Protein AF-A0A2M8DCI5-F1 (afdb_monomer_lite)

pLDDT: mean 79.3, std 16.29, range [43.22, 96.44]

Structure (mmCIF, N/CA/C/O backbone):
data_AF-A0A2M8DCI5-F1
#
_entry.id   AF-A0A2M8DCI5-F1
#
loop_
_atom_site.group_PDB
_atom_site.id
_atom_site.type_symbol
_atom_site.label_atom_id
_atom_site.label_alt_id
_atom_site.label_comp_id
_atom_site.label_asym_id
_atom_site.label_entity_id
_atom_site.label_seq_id
_atom_site.pdbx_PDB_ins_code
_atom_site.Cartn_x
_atom_site.Cartn_y
_atom_site.Cartn_z
_atom_site.occupancy
_atom_site.B_iso_or_equiv
_atom_site.auth_seq_id
_atom_site.auth_comp_id
_atom_site.auth_asym_id
_atom_site.auth_atom_id
_atom_site.pdbx_PDB_model_num
ATOM 1 N N . MET A 1 1 ? 19.007 -22.096 -53.609 1.00 85.19 1 MET A N 1
ATOM 2 C CA . MET A 1 1 ? 19.003 -21.401 -54.928 1.00 85.19 1 MET A CA 1
ATOM 3 C C . MET A 1 1 ? 20.271 -21.722 -55.707 1.00 85.19 1 MET A C 1
ATOM 5 O O . MET A 1 1 ? 21.156 -22.342 -55.135 1.00 85.19 1 MET A O 1
ATOM 9 N N . ARG A 1 2 ? 20.376 -21.370 -56.997 1.00 88.88 2 ARG A N 1
ATOM 10 C CA . ARG A 1 2 ? 21.601 -21.584 -57.793 1.00 88.88 2 ARG A CA 1
ATOM 11 C C . ARG A 1 2 ? 21.960 -20.359 -58.629 1.00 88.88 2 ARG A C 1
ATOM 13 O O . ARG A 1 2 ? 21.079 -19.647 -59.106 1.00 88.88 2 ARG A O 1
ATOM 20 N N . ILE A 1 3 ? 23.260 -20.158 -58.831 1.00 90.38 3 ILE A N 1
ATOM 21 C CA . ILE A 1 3 ? 23.799 -19.118 -59.709 1.00 90.38 3 ILE A CA 1
ATOM 22 C C . ILE A 1 3 ? 23.838 -19.656 -61.142 1.00 90.38 3 ILE A C 1
ATOM 24 O O . ILE A 1 3 ? 24.403 -20.718 -61.400 1.00 90.38 3 ILE A O 1
ATOM 28 N N . ARG A 1 4 ? 23.259 -18.910 -62.081 1.00 89.50 4 ARG A N 1
ATOM 29 C CA . ARG A 1 4 ? 23.303 -19.175 -63.521 1.00 89.50 4 ARG A CA 1
ATOM 30 C C . ARG A 1 4 ? 24.052 -18.050 -64.221 1.00 89.50 4 ARG A C 1
ATOM 32 O O . ARG A 1 4 ? 23.863 -16.880 -63.905 1.00 89.50 4 ARG A O 1
ATOM 39 N N . THR A 1 5 ? 24.868 -18.410 -65.208 1.00 89.06 5 THR A N 1
ATOM 40 C CA . THR A 1 5 ? 25.440 -17.458 -66.168 1.00 89.06 5 THR A CA 1
ATOM 41 C C . THR A 1 5 ? 24.703 -17.572 -67.503 1.00 89.06 5 THR A C 1
ATOM 43 O O . THR A 1 5 ? 24.439 -18.683 -67.964 1.00 89.06 5 THR A O 1
ATOM 46 N N . VAL A 1 6 ? 24.368 -16.441 -68.123 1.00 89.50 6 VAL A N 1
ATOM 47 C CA . VAL A 1 6 ? 23.750 -16.365 -69.457 1.00 89.50 6 VAL A CA 1
ATOM 48 C C . VAL A 1 6 ? 24.508 -15.381 -70.341 1.00 89.50 6 VAL A C 1
ATOM 50 O O . VAL A 1 6 ? 24.998 -14.368 -69.854 1.00 89.50 6 VAL A O 1
ATOM 53 N N . LYS A 1 7 ? 24.617 -15.665 -71.639 1.00 87.75 7 LYS A N 1
ATOM 54 C CA . LYS A 1 7 ? 25.228 -14.739 -72.601 1.00 87.75 7 LYS A CA 1
ATOM 55 C C . LYS A 1 7 ? 24.223 -13.642 -72.954 1.00 87.75 7 LYS A C 1
ATOM 57 O O . LYS A 1 7 ? 23.071 -13.950 -73.253 1.00 87.75 7 LYS A O 1
ATOM 62 N N . THR A 1 8 ? 24.634 -12.381 -72.893 1.00 84.06 8 THR A N 1
ATOM 63 C CA . THR A 1 8 ? 23.786 -11.237 -73.245 1.00 84.06 8 THR A CA 1
ATOM 64 C C . THR A 1 8 ? 23.894 -10.914 -74.734 1.00 84.06 8 THR A C 1
ATOM 66 O O . THR A 1 8 ? 24.877 -11.258 -75.391 1.00 84.06 8 THR A O 1
ATOM 69 N N . SER A 1 9 ? 22.898 -10.202 -75.270 1.00 75.94 9 SER A N 1
ATOM 70 C CA . SER A 1 9 ? 22.909 -9.685 -76.650 1.00 75.94 9 SER A CA 1
ATOM 71 C C . SER A 1 9 ? 24.085 -8.739 -76.930 1.00 75.94 9 SER A C 1
ATOM 73 O 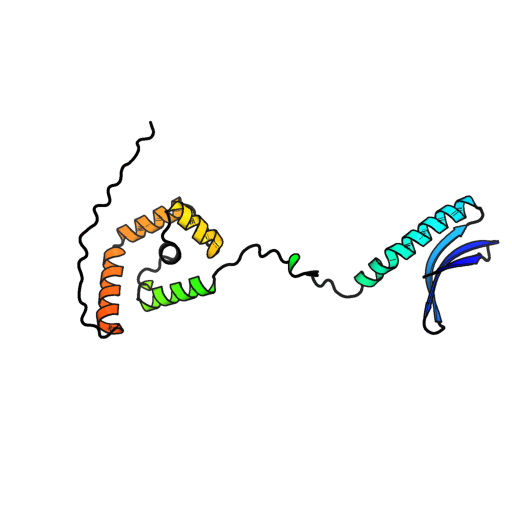O . SER A 1 9 ? 24.518 -8.622 -78.068 1.00 75.94 9 SER A O 1
ATOM 75 N N . SER A 1 10 ? 24.647 -8.121 -75.887 1.00 71.75 10 SER A N 1
ATOM 76 C CA . SER A 1 10 ? 25.839 -7.266 -75.936 1.00 71.75 10 SER A CA 1
ATOM 77 C C . SER A 1 10 ? 27.177 -8.024 -75.937 1.00 71.75 10 SER A C 1
ATOM 79 O O . SER A 1 10 ? 28.230 -7.400 -75.846 1.00 71.75 10 SER A O 1
ATOM 81 N N . GLY A 1 11 ? 27.163 -9.362 -75.988 1.00 77.94 11 GLY A N 1
ATOM 82 C CA . GLY A 1 11 ? 28.370 -10.200 -76.014 1.00 77.94 11 GLY A CA 1
ATOM 83 C C . GLY A 1 11 ? 29.026 -10.451 -74.650 1.00 77.94 11 GLY A C 1
ATOM 84 O O . GLY A 1 11 ? 29.971 -11.233 -74.573 1.00 77.94 11 GLY A O 1
ATOM 85 N N . LYS A 1 12 ? 28.508 -9.843 -73.576 1.00 86.94 12 LYS A N 1
ATOM 86 C CA . LYS A 1 12 ? 28.934 -10.059 -72.183 1.00 86.94 12 LYS A CA 1
ATOM 87 C C . LYS A 1 12 ? 28.205 -11.254 -71.551 1.00 86.94 12 LYS A C 1
ATOM 89 O O . LYS A 1 12 ? 27.346 -11.891 -72.166 1.00 86.94 12 LYS A O 1
ATOM 94 N N . TYR A 1 13 ? 28.539 -11.566 -70.302 1.00 87.50 13 TYR A N 1
ATOM 95 C CA . TYR A 1 13 ? 27.892 -12.616 -69.520 1.00 87.50 13 TYR A CA 1
ATOM 96 C C . TYR A 1 13 ? 27.128 -12.017 -68.341 1.00 87.50 13 TYR A C 1
ATOM 98 O O . TYR A 1 13 ? 27.705 -11.314 -67.525 1.00 87.50 13 TYR A O 1
ATOM 106 N N . ALA A 1 14 ? 25.838 -12.312 -68.217 1.00 88.12 14 ALA A N 1
ATOM 107 C CA . ALA A 1 14 ? 25.018 -11.922 -67.077 1.00 88.12 14 ALA A CA 1
ATOM 108 C C . ALA A 1 14 ? 24.964 -13.033 -66.027 1.00 88.12 14 ALA A C 1
ATOM 110 O O . ALA A 1 14 ? 24.828 -14.215 -66.354 1.00 88.12 14 ALA A O 1
ATOM 111 N N . LEU A 1 15 ? 25.033 -12.640 -64.759 1.00 89.94 15 LEU A N 1
ATOM 112 C CA . LEU A 1 15 ? 24.968 -13.522 -63.604 1.00 89.94 15 LEU A CA 1
ATOM 113 C C . LEU A 1 15 ? 23.620 -13.339 -62.898 1.00 89.94 15 LEU A C 1
ATOM 115 O O . LEU A 1 15 ? 23.227 -12.230 -62.531 1.00 89.94 15 LEU A O 1
ATOM 119 N N . GLN A 1 16 ? 22.890 -14.438 -62.741 1.00 90.56 16 GLN A N 1
ATOM 120 C CA . GLN A 1 16 ? 21.531 -14.467 -62.204 1.00 90.56 16 GLN A CA 1
ATOM 121 C C . GLN A 1 16 ? 21.417 -15.495 -61.083 1.00 90.56 16 GLN A C 1
ATOM 123 O O . GLN A 1 16 ? 22.052 -16.549 -61.131 1.00 90.56 16 GLN A O 1
ATOM 128 N N . VAL A 1 17 ? 20.558 -15.216 -60.106 1.00 88.31 17 VAL A N 1
ATOM 129 C CA . VAL A 1 17 ? 20.170 -16.173 -59.066 1.00 88.31 17 VAL A CA 1
ATOM 130 C C . VAL A 1 17 ? 18.791 -16.720 -59.402 1.00 88.31 17 VAL A C 1
ATOM 132 O O . VAL A 1 17 ? 17.827 -15.969 -59.565 1.00 88.31 17 VAL A O 1
ATOM 135 N N . ILE A 1 18 ? 18.710 -18.040 -59.535 1.00 89.00 18 ILE A N 1
ATOM 136 C CA . ILE A 1 18 ? 17.509 -18.751 -59.966 1.00 89.00 18 ILE A CA 1
ATOM 137 C C . ILE A 1 18 ? 17.136 -19.863 -58.979 1.00 89.00 18 ILE A C 1
ATOM 139 O O . ILE A 1 18 ? 17.989 -20.423 -58.281 1.00 89.00 18 ILE A O 1
ATOM 143 N N . SER A 1 19 ? 15.860 -20.233 -58.955 1.00 88.31 19 SER A N 1
ATOM 144 C CA . SER A 1 19 ? 15.392 -21.483 -58.354 1.00 88.31 19 SER A CA 1
ATOM 145 C C . SER A 1 19 ? 14.492 -22.238 -59.331 1.00 88.31 19 SER A C 1
ATOM 147 O O . SER A 1 19 ? 13.935 -21.660 -60.265 1.00 88.31 19 SER A O 1
ATOM 149 N N . LYS A 1 20 ? 14.379 -23.553 -59.138 1.00 83.88 20 LYS A N 1
ATOM 150 C CA . LYS A 1 20 ? 13.441 -24.400 -59.874 1.00 83.88 20 LYS A CA 1
ATOM 151 C C . LYS A 1 20 ? 12.556 -25.101 -58.853 1.00 83.88 20 LYS A C 1
ATOM 153 O O . LYS A 1 20 ? 13.075 -25.861 -58.043 1.00 83.88 20 LYS A O 1
ATOM 158 N N . HIS A 1 21 ? 11.256 -24.836 -58.890 1.00 77.94 21 HIS A N 1
ATOM 159 C CA . HIS A 1 21 ? 10.266 -25.471 -58.020 1.00 77.94 21 HIS A CA 1
ATOM 160 C C . HIS A 1 21 ? 9.097 -25.958 -58.881 1.00 77.94 21 HIS A C 1
ATOM 162 O O . HIS A 1 21 ? 8.625 -25.214 -59.738 1.00 77.94 21 HIS A O 1
ATOM 168 N N . GLN A 1 22 ? 8.685 -27.221 -58.711 1.00 75.69 22 GLN A N 1
ATOM 169 C CA . GLN A 1 22 ? 7.619 -27.863 -59.505 1.00 75.69 22 GLN A CA 1
ATOM 170 C C . GLN A 1 22 ? 7.759 -27.649 -61.028 1.00 75.69 22 GLN A C 1
ATOM 172 O O . GLN A 1 22 ? 6.822 -27.277 -61.725 1.00 75.69 22 GLN A O 1
ATOM 177 N N . GLY A 1 23 ? 8.973 -27.818 -61.560 1.00 78.44 23 GLY A N 1
ATOM 178 C CA . GLY A 1 23 ? 9.244 -27.661 -62.995 1.00 78.44 23 GLY A CA 1
ATOM 179 C C . GLY A 1 23 ? 9.333 -26.213 -63.499 1.00 78.44 23 GLY A C 1
ATOM 180 O O . GLY A 1 23 ? 9.949 -25.993 -64.541 1.00 78.44 23 GLY A O 1
ATOM 181 N N . LYS A 1 24 ? 8.838 -25.221 -62.748 1.00 80.44 24 LYS A N 1
ATOM 182 C CA . LYS A 1 24 ? 8.911 -23.796 -63.098 1.00 80.44 24 LYS A CA 1
ATOM 183 C C . LYS A 1 24 ? 10.247 -23.194 -62.655 1.00 80.44 24 LYS A C 1
ATOM 185 O O . LYS A 1 24 ? 10.669 -23.361 -61.511 1.00 80.44 24 LYS A O 1
ATOM 190 N N . LEU A 1 25 ? 10.927 -22.510 -63.576 1.00 84.81 25 LEU A N 1
ATOM 191 C CA . LEU A 1 25 ? 12.169 -21.787 -63.302 1.00 84.81 25 LEU A CA 1
ATOM 192 C C . LEU A 1 25 ? 11.840 -20.330 -62.970 1.00 84.81 25 LEU A C 1
ATOM 194 O O . LEU A 1 25 ? 11.286 -19.619 -63.805 1.00 84.81 25 LEU A O 1
ATOM 198 N N . THR A 1 26 ? 12.208 -19.893 -61.768 1.00 85.94 26 THR A N 1
ATOM 199 C CA . THR A 1 26 ? 11.997 -18.522 -61.292 1.00 85.94 26 THR A CA 1
ATOM 200 C C . THR A 1 26 ? 13.340 -17.814 -61.175 1.00 85.94 26 THR A C 1
ATOM 202 O O . THR A 1 26 ? 14.282 -18.339 -60.573 1.00 85.94 26 THR A O 1
ATOM 205 N N . VAL A 1 27 ? 13.434 -16.619 -61.759 1.00 86.06 27 VAL A N 1
ATOM 206 C CA . VAL A 1 27 ? 14.594 -15.733 -61.611 1.00 86.06 27 VAL A CA 1
ATOM 207 C C . VAL A 1 27 ? 14.324 -14.801 -60.438 1.00 86.06 27 VAL A C 1
ATOM 209 O O . VAL A 1 27 ? 13.402 -13.997 -60.501 1.00 86.06 27 VAL A O 1
ATOM 212 N N . HIS A 1 28 ? 15.120 -14.916 -59.376 1.00 82.75 28 HIS A N 1
ATOM 213 C CA . HIS A 1 28 ? 14.960 -14.107 -58.162 1.00 82.75 28 HIS A CA 1
ATOM 214 C C . HIS A 1 28 ? 15.641 -12.756 -58.287 1.00 82.75 28 HIS A C 1
ATOM 216 O O . HIS A 1 28 ? 15.099 -11.741 -57.864 1.00 82.75 28 HIS A O 1
ATOM 222 N N . LYS A 1 29 ? 16.842 -12.735 -58.875 1.00 85.12 29 LYS A N 1
ATOM 223 C CA . LYS A 1 29 ? 17.600 -11.498 -59.057 1.00 85.12 29 LYS A CA 1
ATOM 224 C C . LYS A 1 29 ? 18.608 -11.602 -60.190 1.00 85.12 29 LYS A C 1
ATOM 226 O O . LYS A 1 29 ? 19.308 -12.606 -60.336 1.00 85.12 29 LYS A O 1
ATOM 231 N N . HIS A 1 30 ? 18.715 -10.527 -60.961 1.00 89.38 30 HIS A N 1
ATOM 232 C CA . HIS A 1 30 ? 19.840 -10.279 -61.854 1.00 89.38 30 HIS A CA 1
ATOM 233 C C . HIS A 1 30 ? 20.922 -9.519 -61.077 1.00 89.38 30 HIS A C 1
ATOM 235 O O . HIS A 1 30 ? 20.671 -8.421 -60.588 1.00 89.38 30 HIS A O 1
ATOM 241 N N . ILE A 1 31 ? 22.101 -10.121 -60.919 1.00 87.94 31 ILE A N 1
ATOM 242 C CA . ILE A 1 31 ? 23.188 -9.582 -60.085 1.00 87.94 31 ILE A CA 1
ATOM 243 C C . ILE A 1 31 ? 24.038 -8.573 -60.869 1.00 87.94 31 ILE A C 1
ATOM 245 O O . ILE A 1 31 ? 24.523 -7.602 -60.296 1.00 87.94 31 ILE A O 1
ATOM 249 N N . GLY A 1 32 ? 24.200 -8.781 -62.178 1.00 86.44 32 GLY A N 1
ATOM 250 C CA . GLY A 1 32 ? 24.959 -7.897 -63.062 1.00 86.44 32 GLY A CA 1
ATOM 251 C C . GLY A 1 32 ? 25.517 -8.629 -64.281 1.00 86.44 32 GLY A C 1
ATOM 252 O O . GLY A 1 32 ? 25.341 -9.839 -64.420 1.00 86.44 32 GLY A O 1
ATOM 253 N N . SER A 1 33 ? 26.205 -7.898 -65.161 1.00 88.25 33 SER A N 1
ATOM 254 C CA . SER A 1 33 ? 26.903 -8.448 -66.332 1.00 88.25 33 SER A CA 1
ATOM 255 C C . SER A 1 33 ? 28.408 -8.194 -66.254 1.00 88.25 33 SER A C 1
ATOM 257 O O . SER A 1 33 ? 28.814 -7.127 -65.810 1.00 88.25 33 SER A O 1
ATOM 259 N N . TYR A 1 34 ? 29.214 -9.151 -66.710 1.00 87.00 34 TYR A N 1
ATOM 260 C CA . TYR A 1 34 ? 30.674 -9.102 -66.718 1.00 87.00 34 TYR A CA 1
ATOM 261 C C . TYR A 1 34 ? 31.245 -9.415 -68.106 1.00 87.00 34 TYR A C 1
ATOM 263 O O . TYR A 1 34 ? 30.669 -10.192 -68.875 1.00 87.00 34 TYR A O 1
ATOM 271 N N . GLY A 1 35 ? 32.381 -8.798 -68.425 1.00 79.81 35 GLY A N 1
ATOM 272 C CA . GLY A 1 35 ? 33.199 -9.089 -69.608 1.00 79.81 35 GLY A CA 1
ATOM 273 C C . GLY A 1 35 ? 34.578 -9.667 -69.275 1.00 79.81 35 GLY A C 1
ATOM 274 O O . GLY A 1 35 ? 35.203 -10.259 -70.150 1.00 79.81 35 GLY A O 1
ATOM 275 N N . THR A 1 36 ? 35.035 -9.538 -68.026 1.00 81.69 36 THR A N 1
ATOM 276 C CA . THR A 1 36 ? 36.356 -9.994 -67.563 1.00 81.69 36 THR A CA 1
ATOM 277 C C . THR A 1 36 ? 36.248 -10.973 -66.390 1.00 81.69 36 THR A C 1
ATOM 279 O O . THR A 1 36 ? 35.206 -11.095 -65.738 1.00 81.69 36 THR A O 1
ATOM 282 N N . THR A 1 37 ? 37.332 -11.704 -66.116 1.00 80.56 37 THR A N 1
ATOM 283 C CA . THR A 1 37 ? 37.393 -12.675 -65.009 1.00 80.56 37 THR A CA 1
ATOM 284 C C . THR A 1 37 ? 37.323 -11.997 -63.635 1.00 80.56 37 THR A C 1
ATOM 286 O O . THR A 1 37 ? 36.718 -12.552 -62.717 1.00 80.56 37 THR A O 1
ATOM 289 N N . ASP A 1 38 ? 37.848 -10.778 -63.507 1.00 77.94 38 ASP A N 1
ATOM 290 C CA . ASP A 1 38 ? 37.834 -10.021 -62.248 1.00 77.94 38 ASP A CA 1
ATOM 291 C C . ASP A 1 38 ? 36.436 -9.487 -61.917 1.00 77.94 38 ASP A C 1
ATOM 293 O O . ASP A 1 38 ? 35.953 -9.618 -60.795 1.00 77.94 38 ASP A O 1
ATOM 297 N N . GLU A 1 39 ? 35.708 -8.978 -62.913 1.00 79.75 39 GLU A N 1
ATOM 298 C CA . GLU A 1 39 ? 34.305 -8.590 -62.734 1.00 79.75 39 GLU A CA 1
ATOM 299 C C . GLU A 1 39 ? 33.440 -9.796 -62.335 1.00 79.75 39 GLU A C 1
ATOM 301 O O . GLU A 1 39 ? 32.544 -9.690 -61.492 1.00 79.75 39 GLU A O 1
ATOM 306 N N . LYS A 1 40 ? 33.732 -10.975 -62.901 1.00 84.69 40 LYS A N 1
ATOM 307 C CA . LYS A 1 40 ? 33.028 -12.220 -62.577 1.00 84.69 40 LYS A CA 1
ATOM 308 C C . LYS A 1 40 ? 33.180 -12.599 -61.105 1.00 84.69 40 LYS A C 1
ATOM 310 O O . LYS A 1 40 ? 32.192 -13.013 -60.498 1.00 84.69 40 LYS A O 1
ATOM 315 N N . SER A 1 41 ? 34.379 -12.491 -60.533 1.00 80.00 41 SER A N 1
ATOM 316 C CA . SER A 1 41 ? 34.631 -12.883 -59.138 1.00 80.00 41 SER A CA 1
ATOM 317 C C . SER A 1 41 ? 33.866 -11.986 -58.157 1.00 80.00 41 SER A C 1
ATOM 319 O O . SER A 1 41 ? 33.211 -12.489 -57.241 1.00 80.00 41 SER A O 1
ATOM 321 N N . ILE A 1 42 ? 33.825 -10.679 -58.428 1.00 82.94 42 ILE A N 1
ATOM 322 C CA . ILE A 1 42 ? 33.060 -9.696 -57.650 1.00 82.94 42 ILE A CA 1
ATOM 323 C C . ILE A 1 42 ? 31.557 -9.997 -57.717 1.00 82.94 42 ILE A C 1
ATOM 325 O O . ILE A 1 42 ? 30.867 -9.988 -56.694 1.00 82.94 42 ILE A O 1
ATOM 329 N N . LEU A 1 43 ? 31.025 -10.289 -58.908 1.00 86.75 43 LEU A N 1
ATOM 330 C CA . LEU A 1 43 ? 29.605 -10.621 -59.064 1.00 86.75 43 LEU A CA 1
ATOM 331 C C . LEU A 1 43 ? 29.247 -11.973 -58.435 1.00 86.75 43 LEU A C 1
ATOM 333 O O . LEU A 1 43 ? 28.146 -12.118 -57.908 1.00 86.75 43 LEU A O 1
ATOM 337 N N . LEU A 1 44 ? 30.161 -12.946 -58.444 1.00 85.94 44 LEU A N 1
ATOM 338 C CA . LEU A 1 44 ? 29.974 -14.223 -57.754 1.00 85.94 44 LEU A CA 1
ATOM 339 C C . LEU A 1 44 ? 29.880 -14.039 -56.241 1.00 85.94 44 LEU A C 1
ATOM 341 O O . LEU A 1 44 ? 29.014 -14.654 -55.622 1.00 85.94 44 LEU A O 1
ATOM 345 N N . LEU A 1 45 ? 30.721 -13.180 -55.659 1.00 84.94 45 LEU A N 1
ATOM 346 C CA . LEU A 1 45 ? 30.650 -12.855 -54.237 1.00 84.94 45 LEU A CA 1
ATOM 347 C C . LEU A 1 45 ? 29.292 -12.231 -53.893 1.00 84.94 45 LEU A C 1
ATOM 349 O O . LEU A 1 45 ? 28.584 -12.749 -53.035 1.00 84.94 45 LEU A O 1
ATOM 353 N N . LYS A 1 46 ? 28.866 -11.208 -54.647 1.00 83.38 46 LYS A N 1
ATOM 354 C CA . LYS A 1 46 ? 27.554 -10.558 -54.466 1.00 83.38 46 LYS A CA 1
ATOM 355 C C . LYS A 1 46 ? 26.385 -11.534 -54.595 1.00 83.38 46 LYS A C 1
ATOM 357 O O . LYS A 1 46 ? 25.403 -11.426 -53.866 1.00 83.38 46 LYS A O 1
ATOM 362 N N . ALA A 1 47 ? 26.475 -12.480 -55.527 1.00 85.88 47 ALA A N 1
ATOM 363 C CA . ALA A 1 47 ? 25.442 -13.485 -55.734 1.00 85.88 47 ALA A CA 1
ATOM 364 C C . ALA A 1 47 ? 25.365 -14.502 -54.593 1.00 85.88 47 ALA A C 1
ATOM 366 O O . ALA A 1 47 ? 24.265 -14.917 -54.245 1.00 85.88 47 ALA A O 1
ATOM 367 N N . ARG A 1 48 ? 26.508 -14.891 -54.013 1.00 85.19 48 ARG A N 1
ATOM 368 C CA . ARG A 1 48 ? 26.554 -15.768 -52.835 1.00 85.19 48 ARG A CA 1
ATOM 369 C C . ARG A 1 48 ? 25.956 -15.074 -51.622 1.00 85.19 48 ARG A C 1
ATOM 371 O O . ARG A 1 48 ? 24.990 -15.589 -51.086 1.00 85.19 48 ARG A O 1
ATOM 378 N N . THR A 1 49 ? 26.395 -13.850 -51.325 1.00 83.62 49 THR A N 1
ATOM 379 C CA . THR A 1 49 ? 25.809 -13.038 -50.248 1.00 83.62 49 THR A CA 1
ATOM 380 C C . THR A 1 49 ? 24.299 -12.855 -50.422 1.00 83.62 49 THR A C 1
ATOM 382 O O . THR A 1 49 ? 23.554 -12.899 -49.453 1.00 83.62 49 THR A O 1
ATOM 385 N N . PHE A 1 50 ? 23.817 -12.693 -51.659 1.00 83.19 50 PHE A N 1
ATOM 386 C CA . PHE A 1 50 ? 22.380 -12.630 -51.921 1.00 83.19 50 PHE A CA 1
ATOM 387 C C . PHE A 1 50 ? 21.651 -13.951 -51.638 1.00 83.19 50 PHE A C 1
ATOM 389 O O . PHE A 1 50 ? 20.516 -13.903 -51.187 1.00 83.19 50 PHE A O 1
ATOM 396 N N . ILE A 1 51 ? 22.260 -15.105 -51.929 1.00 83.88 51 ILE A N 1
ATOM 397 C CA . ILE A 1 51 ? 21.673 -16.421 -51.637 1.00 83.88 51 ILE A CA 1
ATOM 398 C C . ILE A 1 51 ? 21.671 -16.686 -50.131 1.00 83.88 51 ILE A C 1
ATOM 400 O O . ILE A 1 51 ? 20.661 -17.160 -49.627 1.00 83.88 51 ILE A O 1
ATOM 404 N N . ASP A 1 52 ? 22.762 -16.357 -49.439 1.00 80.81 52 ASP A N 1
ATOM 405 C CA . ASP A 1 52 ? 22.904 -16.568 -47.994 1.00 80.81 52 ASP A CA 1
ATOM 406 C C . ASP A 1 52 ? 21.896 -15.714 -47.209 1.00 80.81 52 ASP A C 1
ATOM 408 O O . ASP A 1 52 ? 21.265 -16.195 -46.277 1.00 80.81 52 ASP A O 1
ATOM 412 N N . ASN A 1 53 ? 21.662 -14.476 -47.653 1.00 74.06 53 ASN A N 1
ATOM 413 C CA . ASN A 1 53 ? 20.685 -13.572 -47.041 1.00 74.06 53 ASN A CA 1
ATOM 414 C C . ASN A 1 53 ? 19.259 -13.752 -47.594 1.00 74.06 53 ASN A C 1
ATOM 416 O O . ASN A 1 53 ? 18.375 -12.960 -47.276 1.00 74.06 53 ASN A O 1
ATOM 420 N N . TYR A 1 54 ? 19.016 -14.724 -48.481 1.00 69.06 54 TYR A N 1
ATOM 421 C CA . TYR A 1 54 ? 17.703 -14.866 -49.112 1.00 69.06 54 TYR A CA 1
ATOM 422 C C . TYR A 1 54 ? 16.642 -15.394 -48.137 1.00 69.06 54 TYR A C 1
ATOM 424 O O . TYR A 1 54 ? 15.488 -14.974 -48.230 1.00 69.06 54 TYR A O 1
ATOM 432 N N . ASP A 1 55 ? 17.025 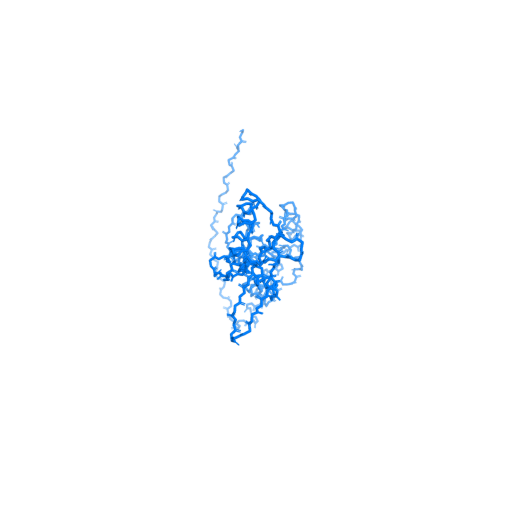-16.265 -47.198 1.00 60.19 55 ASP A N 1
ATOM 433 C CA . ASP A 1 55 ? 16.107 -16.778 -46.172 1.00 60.19 55 ASP A CA 1
ATOM 434 C C . ASP A 1 55 ? 15.600 -15.637 -45.266 1.00 60.19 55 ASP A C 1
ATOM 436 O O . ASP A 1 55 ? 14.412 -15.578 -44.960 1.00 60.19 55 ASP A O 1
ATOM 440 N N . ASP A 1 56 ? 16.447 -14.644 -44.975 1.00 54.44 56 ASP A N 1
ATOM 441 C CA . ASP A 1 56 ? 16.086 -13.435 -44.215 1.00 54.44 56 ASP A CA 1
ATOM 442 C C . ASP A 1 56 ? 15.067 -12.544 -44.955 1.00 54.44 56 ASP A C 1
ATOM 444 O O . ASP A 1 56 ? 14.195 -11.926 -44.350 1.00 54.44 56 ASP A O 1
ATOM 448 N N . ILE A 1 57 ? 15.125 -12.503 -46.292 1.00 54.25 57 ILE A N 1
ATOM 449 C CA . ILE A 1 57 ? 14.249 -11.651 -47.117 1.00 54.25 57 ILE A CA 1
ATOM 450 C C . ILE A 1 57 ? 12.848 -12.266 -47.286 1.00 54.25 57 ILE A C 1
ATOM 452 O O . ILE A 1 57 ? 11.880 -11.534 -47.496 1.00 54.25 57 ILE A O 1
ATOM 456 N N . GLN A 1 58 ? 12.700 -13.595 -47.190 1.00 49.62 58 GLN A N 1
ATOM 457 C CA . GLN A 1 58 ? 11.373 -14.233 -47.211 1.00 49.62 58 GLN A CA 1
ATOM 458 C C . GLN A 1 58 ? 10.643 -14.172 -45.866 1.00 49.62 58 GLN A C 1
ATOM 460 O O . GLN A 1 58 ? 9.413 -14.240 -45.859 1.00 49.62 58 GLN A O 1
ATOM 465 N N . HIS A 1 59 ? 11.356 -13.975 -44.756 1.00 45.88 59 HIS A N 1
ATOM 466 C CA . HIS A 1 59 ? 10.742 -13.807 -43.438 1.00 45.88 59 HIS A CA 1
ATOM 467 C C . HIS A 1 59 ? 10.153 -12.405 -43.187 1.00 45.88 59 HIS A C 1
ATOM 469 O O . HIS A 1 59 ? 9.372 -12.248 -42.256 1.00 45.88 59 HIS A O 1
ATOM 475 N N . ASP A 1 60 ? 10.422 -11.413 -44.043 1.00 49.97 60 ASP A N 1
ATOM 476 C CA . ASP A 1 60 ? 9.950 -10.026 -43.852 1.00 49.97 60 ASP A CA 1
ATOM 477 C C . ASP A 1 60 ? 8.587 -9.724 -44.526 1.00 49.97 60 ASP A C 1
ATOM 479 O O . ASP A 1 60 ? 8.075 -8.606 -44.479 1.00 49.97 60 ASP A O 1
ATOM 483 N N . LEU A 1 61 ? 7.973 -10.719 -45.182 1.00 46.59 61 LEU A N 1
ATOM 484 C CA . LEU A 1 61 ? 6.726 -10.560 -45.954 1.00 46.59 61 LEU A CA 1
ATOM 485 C C . LEU A 1 61 ? 5.462 -11.072 -45.250 1.00 46.59 61 LEU A C 1
ATOM 487 O O . LEU A 1 61 ? 4.359 -10.808 -45.731 1.00 46.59 61 LEU A O 1
ATOM 491 N N . PHE A 1 62 ? 5.598 -11.733 -44.099 1.00 45.06 62 PHE A N 1
ATOM 492 C CA . PHE A 1 62 ? 4.475 -12.102 -43.241 1.00 45.06 62 PHE A CA 1
ATOM 493 C C . PHE A 1 62 ? 4.774 -11.708 -41.796 1.00 45.06 62 PHE A C 1
ATOM 495 O O . PHE A 1 62 ? 5.546 -12.355 -41.106 1.00 45.06 62 PHE A O 1
ATOM 502 N N . GLU A 1 63 ? 4.098 -10.640 -41.378 1.00 47.44 63 GLU A N 1
ATOM 503 C CA . GLU A 1 63 ? 3.849 -10.255 -39.993 1.00 47.44 63 GLU A CA 1
ATOM 504 C C . GLU A 1 63 ? 5.058 -9.837 -39.139 1.00 47.44 63 GLU A C 1
ATOM 506 O O . GLU A 1 63 ? 5.773 -10.637 -38.544 1.00 47.44 63 GLU A O 1
ATOM 511 N N . LYS A 1 64 ? 5.128 -8.524 -38.887 1.00 47.94 64 LYS A N 1
ATOM 512 C CA . LYS A 1 64 ? 5.602 -7.985 -37.606 1.00 47.94 64 LYS A CA 1
ATOM 513 C C . LYS A 1 64 ? 4.680 -8.459 -36.471 1.00 47.94 64 LYS A C 1
ATOM 515 O O . LYS A 1 64 ? 3.936 -7.665 -35.899 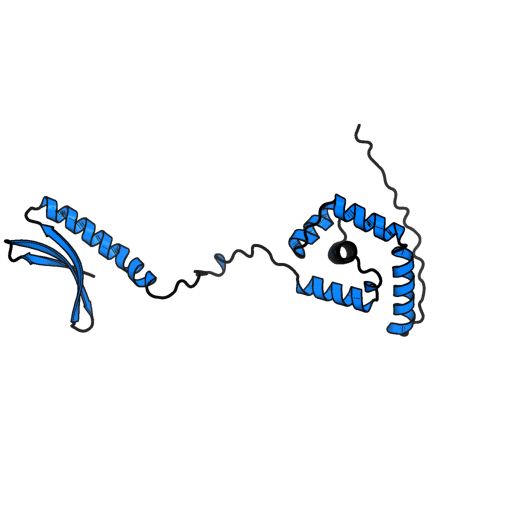1.00 47.94 64 LYS A O 1
ATOM 520 N N . GLN A 1 65 ? 4.701 -9.745 -36.151 1.00 50.56 65 GLN A N 1
ATOM 521 C CA . GLN A 1 65 ? 4.392 -10.193 -34.802 1.00 50.56 65 GLN A CA 1
ATOM 522 C C . GLN A 1 65 ? 5.667 -9.990 -33.974 1.00 50.56 65 GLN A C 1
ATOM 524 O O . GLN A 1 65 ? 6.752 -10.339 -34.443 1.00 50.56 65 GLN A O 1
ATOM 529 N N . PRO A 1 66 ? 5.602 -9.380 -32.779 1.00 48.03 66 PRO A N 1
ATOM 530 C CA . PRO A 1 66 ? 6.783 -9.272 -31.938 1.00 48.03 66 PRO A CA 1
ATOM 531 C C . PRO A 1 66 ? 7.283 -10.683 -31.602 1.00 48.03 66 PRO A C 1
ATOM 533 O O . PRO A 1 66 ? 6.555 -11.483 -31.014 1.00 48.03 66 PRO A O 1
ATOM 536 N N . LEU A 1 67 ? 8.524 -10.973 -32.006 1.00 49.97 67 LEU A N 1
ATOM 537 C CA . LEU A 1 67 ? 9.259 -12.188 -31.668 1.00 49.97 67 LEU A CA 1
ATOM 538 C C . LEU A 1 67 ? 9.387 -12.291 -30.138 1.00 49.97 67 LEU A C 1
ATOM 540 O O . LEU A 1 67 ? 10.277 -11.702 -29.533 1.00 49.97 67 LEU A O 1
ATOM 544 N N . PHE A 1 68 ? 8.509 -13.062 -29.507 1.00 49.59 68 PHE A N 1
ATOM 545 C CA . PHE A 1 68 ? 8.860 -13.800 -28.297 1.00 49.59 68 PHE A CA 1
ATOM 546 C C . PHE A 1 68 ? 9.078 -15.252 -28.738 1.00 49.59 68 PHE A C 1
ATOM 548 O O . PHE A 1 68 ? 8.202 -16.098 -28.591 1.00 49.59 68 PHE A O 1
ATOM 555 N N . SER A 1 69 ? 10.210 -15.514 -29.401 1.00 53.69 69 SER A N 1
ATOM 556 C CA . SER A 1 69 ? 10.546 -16.826 -29.977 1.00 53.69 69 SER A CA 1
ATOM 557 C C . SER A 1 69 ? 10.866 -17.883 -28.919 1.00 53.69 69 SER A C 1
ATOM 559 O O . SER A 1 69 ? 10.698 -19.074 -29.170 1.00 53.69 69 SER A O 1
ATOM 561 N N . HIS A 1 70 ? 11.227 -17.470 -27.706 1.00 55.41 70 HIS A N 1
ATOM 562 C CA . HIS A 1 70 ? 11.320 -18.353 -26.555 1.00 55.41 70 HIS A CA 1
ATOM 563 C C . HIS A 1 70 ? 10.690 -17.709 -25.316 1.00 55.41 70 HIS A C 1
ATOM 565 O O . HIS A 1 70 ? 10.831 -16.512 -25.080 1.00 55.41 70 HIS A O 1
ATOM 571 N N . LEU A 1 71 ? 10.058 -18.512 -24.450 1.00 57.31 71 LEU A N 1
ATOM 572 C CA . LEU A 1 71 ? 9.667 -18.070 -23.099 1.00 57.31 71 LEU A CA 1
ATOM 573 C C . LEU A 1 71 ? 10.870 -17.516 -22.306 1.00 57.31 71 LEU A C 1
ATOM 575 O O . LEU A 1 71 ? 10.682 -16.703 -21.410 1.00 57.31 71 LEU A O 1
ATOM 579 N N . SER A 1 72 ? 12.099 -17.919 -22.653 1.00 60.88 72 SER A N 1
ATOM 580 C CA . SER A 1 72 ? 13.345 -17.377 -22.096 1.00 60.88 72 SER A CA 1
ATOM 581 C C . SER A 1 72 ? 13.678 -15.954 -22.559 1.00 60.88 72 SER A C 1
ATOM 583 O O . SER A 1 72 ? 14.462 -15.284 -21.893 1.00 60.88 72 SER A O 1
ATOM 585 N N . ASP A 1 73 ? 13.075 -15.480 -23.654 1.00 58.69 73 ASP A N 1
ATOM 586 C CA . ASP A 1 73 ? 13.193 -14.095 -24.133 1.00 58.69 73 ASP A CA 1
ATOM 587 C C . ASP A 1 73 ? 12.166 -13.177 -23.441 1.00 58.69 73 ASP A C 1
ATOM 589 O O . ASP A 1 73 ? 12.278 -11.949 -23.473 1.00 58.69 73 ASP A O 1
ATOM 593 N N . ILE A 1 74 ? 11.168 -13.766 -22.766 1.00 61.19 74 ILE A N 1
ATOM 594 C CA . ILE A 1 74 ? 10.214 -13.046 -21.926 1.00 61.19 74 ILE A CA 1
ATOM 595 C C . ILE A 1 74 ? 10.883 -12.742 -20.588 1.00 61.19 74 ILE A C 1
ATOM 597 O O . ILE A 1 74 ? 10.858 -13.525 -19.638 1.00 61.19 74 ILE A O 1
ATOM 601 N N . LYS A 1 75 ? 11.450 -11.544 -20.482 1.00 54.47 75 LYS A N 1
ATOM 602 C CA . LYS A 1 75 ? 11.813 -10.981 -19.186 1.00 54.47 75 LYS A CA 1
ATOM 603 C C . LYS A 1 75 ? 10.545 -10.449 -18.526 1.00 54.47 75 LYS A C 1
ATOM 605 O O . LYS A 1 75 ? 10.018 -9.422 -18.950 1.00 54.47 75 LYS A O 1
ATOM 610 N N . ILE A 1 76 ? 10.067 -11.115 -17.474 1.00 59.16 76 ILE A N 1
ATOM 611 C CA . ILE A 1 76 ? 9.105 -10.498 -16.554 1.00 59.16 76 ILE A CA 1
ATOM 612 C C . ILE A 1 76 ? 9.831 -9.311 -15.924 1.00 59.16 76 ILE A C 1
ATOM 614 O O . ILE A 1 76 ? 10.677 -9.473 -15.048 1.00 59.16 76 ILE A O 1
ATOM 618 N N . THR A 1 77 ? 9.569 -8.114 -16.436 1.00 60.50 77 THR A N 1
ATOM 619 C CA . THR A 1 77 ? 10.173 -6.881 -15.929 1.00 60.50 77 THR A CA 1
ATOM 620 C C . THR A 1 77 ? 9.595 -6.526 -14.568 1.00 60.50 77 THR A C 1
ATOM 622 O O . THR A 1 77 ? 10.337 -6.050 -13.716 1.00 60.50 77 THR A O 1
ATOM 625 N N . GLN A 1 78 ? 8.304 -6.804 -14.355 1.00 51.56 78 GLN A N 1
ATOM 626 C CA . GLN A 1 78 ? 7.590 -6.650 -13.089 1.00 51.56 78 GLN A CA 1
ATOM 627 C C . GLN A 1 78 ? 6.414 -7.639 -13.025 1.00 51.56 78 GLN A C 1
ATOM 629 O O . GLN A 1 78 ? 5.690 -7.813 -14.003 1.00 51.56 78 GLN A O 1
ATOM 634 N N . SER A 1 79 ? 6.203 -8.271 -11.869 1.00 59.88 79 SER A N 1
ATOM 635 C CA . SER A 1 79 ? 5.003 -9.063 -11.571 1.00 59.88 79 SER A CA 1
ATOM 636 C C . SER A 1 79 ? 4.231 -8.357 -10.465 1.00 59.88 79 SER A C 1
ATOM 638 O O . SER A 1 79 ? 4.488 -8.570 -9.282 1.00 59.88 79 SER A O 1
ATOM 640 N N . GLN A 1 80 ? 3.300 -7.487 -10.847 1.00 63.00 80 GLN A N 1
ATOM 641 C CA . GLN A 1 80 ? 2.487 -6.744 -9.889 1.00 63.00 80 GLN A CA 1
ATOM 642 C C . GLN A 1 80 ? 1.361 -7.635 -9.368 1.00 63.00 80 GLN A C 1
ATOM 644 O O . GLN A 1 80 ? 0.589 -8.204 -10.144 1.00 63.00 80 GLN A O 1
ATOM 649 N N . SER A 1 81 ? 1.214 -7.724 -8.046 1.00 65.75 81 SER A N 1
ATOM 650 C CA . SER A 1 81 ? 0.113 -8.470 -7.430 1.00 65.75 81 SER A CA 1
ATOM 651 C C . SER A 1 81 ? -1.160 -7.619 -7.405 1.00 65.75 81 SER A C 1
ATOM 653 O O . SER A 1 81 ? -1.723 -7.309 -6.353 1.00 65.75 81 SER A O 1
ATOM 655 N N . LEU A 1 82 ? -1.616 -7.207 -8.592 1.00 73.88 82 LEU A N 1
ATOM 656 C CA . LEU A 1 82 ? -2.831 -6.412 -8.793 1.00 73.88 82 LEU A CA 1
ATOM 657 C C . LEU A 1 82 ? -4.044 -7.085 -8.144 1.00 73.88 82 LEU A C 1
ATOM 659 O O . LEU A 1 82 ? -4.860 -6.413 -7.516 1.00 73.88 82 LEU A O 1
ATOM 663 N N . PHE A 1 83 ? -4.122 -8.416 -8.227 1.00 84.19 83 PHE A N 1
ATOM 664 C CA . PHE A 1 83 ? -5.170 -9.190 -7.569 1.00 84.19 83 PHE A CA 1
ATOM 665 C C . PHE A 1 83 ? -5.116 -9.066 -6.041 1.00 84.19 83 PHE A C 1
ATOM 667 O O . PHE A 1 83 ? -6.146 -8.822 -5.417 1.00 84.19 83 PHE A O 1
ATOM 674 N N . LEU A 1 84 ? -3.933 -9.180 -5.427 1.00 87.50 84 LEU A N 1
ATOM 675 C CA . LEU A 1 84 ? -3.801 -9.068 -3.974 1.00 87.50 84 LEU A CA 1
ATOM 676 C C . LEU A 1 84 ? -4.129 -7.660 -3.490 1.00 87.50 84 LEU A C 1
ATOM 678 O O . LEU A 1 84 ? -4.859 -7.505 -2.515 1.00 87.50 84 LEU A O 1
ATOM 682 N N . TYR A 1 85 ? -3.645 -6.633 -4.190 1.00 91.69 85 TYR A N 1
ATOM 683 C CA . TYR A 1 85 ? -3.999 -5.256 -3.866 1.00 91.69 85 TYR A CA 1
ATOM 684 C C . TYR A 1 85 ? -5.516 -5.036 -3.954 1.00 91.69 85 TYR A C 1
ATOM 686 O O . TYR A 1 85 ? -6.098 -4.425 -3.059 1.00 91.69 85 TYR A O 1
ATOM 694 N N . GLN A 1 86 ? -6.175 -5.558 -4.994 1.00 91.94 86 GLN A N 1
ATOM 695 C CA . GLN A 1 86 ? -7.632 -5.494 -5.138 1.00 91.94 86 GLN A CA 1
ATOM 696 C C . GLN A 1 86 ? -8.358 -6.259 -4.026 1.00 91.94 86 GLN A C 1
ATOM 698 O O . GLN A 1 86 ? -9.354 -5.765 -3.501 1.00 91.94 86 GLN A O 1
ATOM 703 N N . LEU A 1 87 ? -7.865 -7.436 -3.641 1.00 93.25 87 LEU A N 1
ATOM 704 C CA . LEU A 1 87 ? -8.417 -8.229 -2.546 1.00 93.25 87 LEU A CA 1
ATOM 705 C C . LEU A 1 87 ? -8.310 -7.479 -1.214 1.00 93.25 87 LEU A C 1
ATOM 707 O O . LEU A 1 87 ? -9.322 -7.275 -0.548 1.00 93.25 87 LEU A O 1
ATOM 711 N N . LEU A 1 88 ? -7.113 -7.008 -0.857 1.00 94.44 88 LEU A N 1
ATOM 712 C CA . LEU A 1 88 ? -6.873 -6.227 0.361 1.00 94.44 88 LEU A CA 1
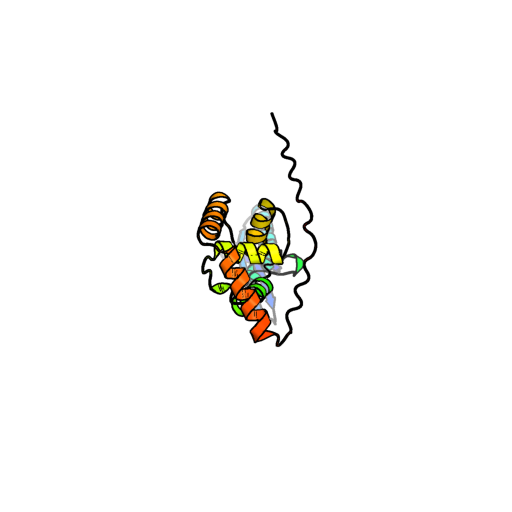ATOM 713 C C . LEU A 1 88 ? -7.670 -4.919 0.352 1.00 94.44 88 LEU A C 1
ATOM 715 O O . LEU A 1 88 ? -8.222 -4.520 1.373 1.00 94.44 88 LEU A O 1
ATOM 719 N N . SER A 1 89 ? -7.812 -4.295 -0.816 1.00 94.62 89 SER A N 1
ATOM 720 C CA . SER A 1 89 ? -8.684 -3.142 -1.026 1.00 94.62 89 SER A CA 1
ATOM 721 C C . SER A 1 89 ? -10.149 -3.460 -0.735 1.00 94.62 89 SER A C 1
ATOM 723 O O . SER A 1 89 ? -10.796 -2.690 -0.035 1.00 94.62 89 SER A O 1
ATOM 725 N N . ARG A 1 90 ? -10.677 -4.583 -1.225 1.00 95.44 90 ARG A N 1
ATOM 726 C CA . ARG A 1 90 ? -12.058 -4.999 -0.941 1.00 95.44 90 ARG A CA 1
ATOM 727 C C . ARG A 1 90 ? -12.256 -5.327 0.531 1.00 95.44 90 ARG A C 1
ATOM 729 O O . ARG A 1 90 ? -13.293 -4.975 1.081 1.00 95.44 90 ARG A O 1
ATOM 736 N N . ILE A 1 91 ? -11.277 -5.959 1.177 1.00 93.94 91 ILE A N 1
ATOM 737 C CA . ILE A 1 91 ? -11.308 -6.215 2.623 1.00 93.94 91 ILE A CA 1
ATOM 738 C C . ILE A 1 91 ? -11.342 -4.886 3.385 1.00 93.94 91 ILE A C 1
ATOM 740 O O . ILE A 1 91 ? -12.195 -4.711 4.248 1.00 93.94 91 ILE A O 1
ATOM 744 N N . TYR A 1 92 ? -10.490 -3.925 3.019 1.00 95.31 92 TYR A N 1
ATOM 745 C CA . TYR A 1 92 ? -10.482 -2.576 3.591 1.00 95.31 92 TYR A CA 1
ATOM 746 C C . TYR A 1 92 ? -11.863 -1.904 3.504 1.00 95.31 92 TYR A C 1
ATOM 748 O O . TYR A 1 92 ? -12.355 -1.369 4.498 1.00 95.31 92 TYR A O 1
ATOM 756 N N . ASP A 1 93 ? -12.519 -1.984 2.342 1.00 95.06 93 ASP A N 1
ATOM 757 C CA . ASP A 1 93 ? -13.865 -1.434 2.145 1.00 95.06 93 ASP A CA 1
ATOM 758 C C . ASP A 1 93 ? -14.933 -2.225 2.927 1.00 95.06 93 ASP A C 1
ATOM 760 O O . ASP A 1 93 ? -15.823 -1.632 3.530 1.00 95.06 93 ASP A O 1
ATOM 764 N N . THR A 1 94 ? -14.826 -3.556 2.977 1.00 93.12 94 THR A N 1
ATOM 765 C CA . THR A 1 94 ? -15.763 -4.439 3.704 1.00 93.12 94 THR A CA 1
ATOM 766 C C . THR A 1 94 ? -15.718 -4.193 5.210 1.00 93.12 94 THR A C 1
ATOM 768 O O . THR A 1 94 ? -16.752 -4.203 5.871 1.00 93.12 94 THR A O 1
ATOM 771 N N . LEU A 1 95 ? -14.528 -3.914 5.748 1.00 92.50 95 LEU A N 1
ATOM 772 C CA . LEU A 1 95 ? -14.332 -3.515 7.141 1.00 92.50 95 LEU A CA 1
ATOM 773 C C . LEU A 1 95 ? -14.877 -2.107 7.441 1.00 92.50 95 LEU A C 1
ATOM 775 O O . LEU A 1 95 ? -14.876 -1.703 8.599 1.00 92.50 95 LEU A O 1
ATOM 779 N N . GLY A 1 96 ? -15.320 -1.350 6.430 1.00 93.25 96 GLY A N 1
ATOM 780 C CA . GLY A 1 96 ? -15.822 0.019 6.571 1.00 93.25 96 GLY A CA 1
ATOM 781 C C . GLY A 1 96 ? -14.728 1.085 6.689 1.00 93.25 96 GLY A C 1
ATOM 782 O O . GLY A 1 96 ? -15.023 2.248 6.967 1.00 93.25 96 GLY A O 1
ATOM 783 N N . LEU A 1 97 ? -13.455 0.730 6.477 1.00 94.69 97 LEU A N 1
ATOM 784 C CA . LEU A 1 97 ? -12.328 1.665 6.620 1.00 94.69 97 LEU A CA 1
ATOM 785 C C . LEU A 1 97 ? -12.291 2.724 5.503 1.00 94.69 97 LEU A C 1
ATOM 787 O O . LEU A 1 97 ? -11.571 3.721 5.593 1.00 94.69 97 LEU A O 1
ATOM 791 N N . ASN A 1 98 ? -13.115 2.556 4.468 1.00 94.06 98 ASN A N 1
ATOM 792 C CA . ASN A 1 98 ? -13.365 3.543 3.419 1.00 94.06 98 ASN A CA 1
ATOM 793 C C . ASN A 1 98 ? -14.029 4.837 3.919 1.00 94.06 98 ASN A C 1
ATOM 795 O O . ASN A 1 98 ? -14.110 5.791 3.146 1.00 94.06 98 ASN A O 1
ATOM 799 N N . ILE A 1 99 ? -14.444 4.903 5.193 1.00 90.31 99 ILE A N 1
ATOM 800 C CA . ILE A 1 99 ? -14.820 6.156 5.866 1.00 90.31 99 ILE A CA 1
ATOM 801 C C . ILE A 1 99 ? -13.724 7.226 5.742 1.00 90.31 99 ILE A C 1
ATOM 803 O O . ILE A 1 99 ? -14.024 8.410 5.592 1.00 90.31 99 ILE A O 1
ATOM 807 N N . PHE A 1 100 ? -12.456 6.804 5.722 1.00 90.00 100 PHE A N 1
ATOM 808 C CA . PHE A 1 100 ? -11.329 7.672 5.419 1.00 90.00 100 PHE A CA 1
ATOM 809 C C . PHE A 1 100 ? -10.941 7.526 3.942 1.00 90.00 100 PHE A C 1
ATOM 811 O O . PHE A 1 100 ? -10.403 6.504 3.516 1.00 90.00 100 PHE A O 1
ATOM 818 N N . THR A 1 101 ? -11.222 8.560 3.147 1.00 91.06 101 THR A N 1
ATOM 819 C CA . THR A 1 101 ? -11.124 8.528 1.674 1.00 91.06 101 THR A CA 1
ATOM 820 C C . THR A 1 101 ? -9.724 8.819 1.123 1.00 91.06 101 THR A C 1
ATOM 822 O O . THR A 1 101 ? -9.530 8.867 -0.096 1.00 91.06 101 THR A O 1
ATOM 825 N N . ASP A 1 102 ? -8.726 9.006 1.990 1.00 95.19 102 ASP A N 1
ATOM 826 C CA . ASP A 1 102 ? -7.358 9.291 1.565 1.00 95.19 102 ASP A CA 1
ATOM 827 C C . ASP A 1 102 ? -6.688 8.046 0.969 1.00 95.19 102 ASP A C 1
ATOM 829 O O . ASP A 1 102 ? -6.331 7.088 1.662 1.00 95.19 102 ASP A O 1
ATOM 833 N N . LYS A 1 103 ? -6.484 8.086 -0.349 1.00 94.75 103 LYS A N 1
ATOM 834 C CA . LYS A 1 103 ? -5.878 6.988 -1.106 1.00 94.75 103 LYS A CA 1
ATOM 835 C C . LYS A 1 103 ? -4.448 6.685 -0.664 1.00 94.75 103 LYS A C 1
ATOM 837 O O . LYS A 1 103 ? -4.091 5.517 -0.610 1.00 94.75 103 LYS A O 1
ATOM 842 N N . VAL A 1 104 ? -3.656 7.700 -0.302 1.00 95.62 104 VAL A N 1
ATOM 843 C CA . VAL A 1 104 ? -2.259 7.500 0.121 1.00 95.62 104 VAL A CA 1
ATOM 844 C C . VAL A 1 104 ? -2.224 6.694 1.415 1.00 95.62 104 VAL A C 1
ATOM 846 O O . VAL A 1 104 ? -1.432 5.768 1.555 1.00 95.62 104 VAL A O 1
ATOM 849 N N . VAL A 1 105 ? -3.118 7.007 2.352 1.00 95.19 105 VAL A N 1
ATOM 850 C CA . VAL A 1 105 ? -3.203 6.287 3.628 1.00 95.19 105 VAL A CA 1
ATOM 851 C C . VAL A 1 105 ? -3.712 4.863 3.436 1.00 95.19 105 VAL A C 1
ATOM 853 O O . VAL A 1 105 ? -3.121 3.936 3.987 1.00 95.19 105 VAL A O 1
ATOM 856 N N . ARG A 1 106 ? -4.741 4.665 2.605 1.00 95.75 106 ARG A N 1
ATOM 857 C CA . ARG A 1 106 ? -5.208 3.325 2.219 1.00 95.75 106 ARG A CA 1
ATOM 858 C C . ARG A 1 106 ? -4.074 2.486 1.629 1.00 95.75 106 ARG A C 1
ATOM 860 O O . ARG A 1 106 ? -3.879 1.346 2.039 1.00 95.75 106 ARG A O 1
ATOM 867 N N . ASP A 1 107 ? -3.316 3.058 0.701 1.00 95.62 107 ASP A N 1
ATOM 868 C CA . ASP A 1 107 ? -2.207 2.380 0.033 1.00 95.62 107 ASP A CA 1
ATOM 869 C C . ASP A 1 107 ? -1.114 1.976 1.023 1.00 95.62 107 ASP A C 1
ATOM 871 O O . ASP A 1 107 ? -0.672 0.828 1.015 1.00 95.62 107 ASP A O 1
ATOM 875 N N . LEU A 1 108 ? -0.746 2.875 1.940 1.00 94.62 108 LEU A N 1
ATOM 876 C CA . LEU A 1 108 ? 0.215 2.587 3.007 1.00 94.62 108 LEU A CA 1
ATOM 877 C C . L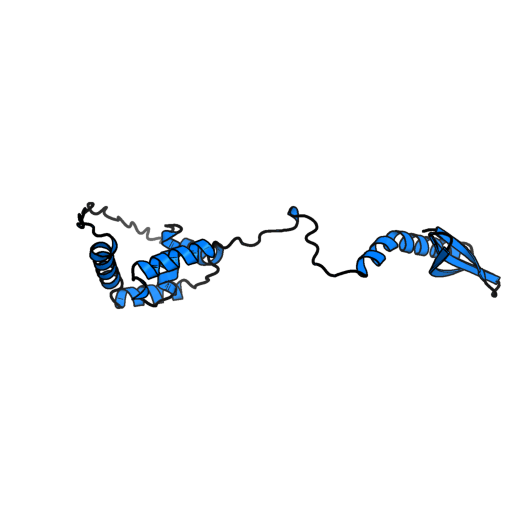EU A 1 108 ? -0.248 1.443 3.916 1.00 94.62 108 LEU A C 1
ATOM 879 O O . LEU A 1 108 ? 0.558 0.589 4.280 1.00 94.62 108 LEU A O 1
ATOM 883 N N . ILE A 1 109 ? -1.532 1.404 4.276 1.00 94.25 109 ILE A N 1
ATOM 884 C CA . ILE A 1 109 ? -2.095 0.330 5.103 1.00 94.25 109 ILE A CA 1
ATOM 885 C C . ILE A 1 109 ? -2.025 -1.001 4.358 1.00 94.25 109 ILE A C 1
ATOM 887 O O . ILE A 1 109 ? -1.532 -1.980 4.912 1.00 94.25 109 ILE A O 1
ATOM 891 N N . ILE A 1 110 ? -2.460 -1.033 3.096 1.00 94.69 110 ILE A N 1
ATOM 892 C CA . ILE A 1 110 ? -2.411 -2.242 2.265 1.00 94.69 110 ILE A CA 1
ATOM 893 C C . ILE A 1 110 ? -0.970 -2.745 2.135 1.00 94.69 110 ILE A C 1
ATOM 895 O O . ILE A 1 110 ? -0.725 -3.937 2.318 1.00 94.69 110 ILE A O 1
ATOM 899 N N . ALA A 1 111 ? -0.010 -1.850 1.895 1.00 94.00 111 ALA A N 1
ATOM 900 C CA . ALA A 1 111 ? 1.398 -2.216 1.799 1.00 94.00 111 ALA A CA 1
ATOM 901 C C . ALA A 1 111 ? 1.957 -2.779 3.109 1.00 94.00 111 ALA A C 1
ATOM 903 O O . ALA A 1 111 ? 2.660 -3.786 3.086 1.00 94.00 111 ALA A O 1
ATOM 904 N N . ARG A 1 112 ? 1.588 -2.198 4.256 1.00 92.38 112 ARG A N 1
ATOM 905 C CA . ARG A 1 112 ? 2.003 -2.688 5.579 1.00 92.38 112 ARG A CA 1
ATOM 906 C C . ARG A 1 112 ? 1.365 -4.019 5.969 1.00 92.38 112 ARG A C 1
ATOM 908 O O . ARG A 1 112 ? 2.013 -4.800 6.659 1.00 92.38 112 ARG A O 1
ATOM 915 N N . VAL A 1 113 ? 0.129 -4.278 5.538 1.00 92.50 113 VAL A N 1
ATOM 916 C CA . VAL A 1 113 ? -0.539 -5.580 5.712 1.00 92.50 113 VAL A CA 1
ATOM 917 C C . VAL A 1 113 ? 0.107 -6.636 4.819 1.00 92.50 113 VAL A C 1
ATOM 919 O O . VAL A 1 113 ? 0.311 -7.761 5.260 1.00 92.50 113 VAL A O 1
ATOM 922 N N . TYR A 1 114 ? 0.465 -6.272 3.586 1.00 90.00 114 TYR A N 1
ATOM 923 C CA . TYR A 1 114 ? 1.196 -7.158 2.684 1.00 90.00 114 TYR A CA 1
ATOM 924 C C . TYR A 1 114 ? 2.587 -7.511 3.224 1.00 90.00 114 TYR A C 1
ATOM 926 O O . TYR A 1 114 ? 2.970 -8.681 3.211 1.00 90.00 114 TYR A O 1
ATOM 934 N N . LYS A 1 115 ? 3.338 -6.519 3.721 1.00 87.44 115 LYS A N 1
ATOM 935 C CA . LYS A 1 115 ? 4.642 -6.73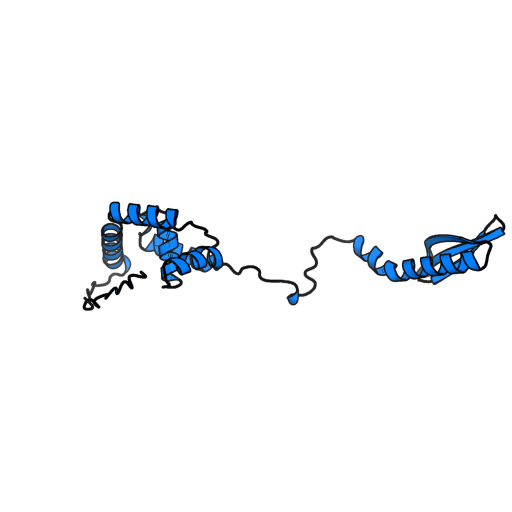5 4.353 1.00 87.44 115 LYS A CA 1
ATOM 936 C C . LYS A 1 115 ? 4.899 -5.688 5.452 1.00 87.44 115 LYS A C 1
ATOM 938 O O . LYS A 1 115 ? 4.992 -4.492 5.157 1.00 87.44 115 LYS A O 1
ATOM 943 N N . PRO A 1 116 ? 5.074 -6.097 6.718 1.00 88.06 116 PRO A N 1
ATOM 944 C CA . PRO A 1 116 ? 5.283 -5.171 7.828 1.00 88.06 116 PRO A CA 1
ATOM 945 C C . PRO A 1 116 ? 6.751 -4.712 7.910 1.00 88.06 116 PRO A C 1
ATOM 947 O O . PRO A 1 116 ? 7.495 -5.133 8.789 1.00 88.06 116 PRO A O 1
ATOM 950 N N . VAL A 1 117 ? 7.172 -3.847 6.986 1.00 86.81 117 VAL A N 1
ATOM 951 C CA . VAL A 1 117 ? 8.557 -3.340 6.870 1.00 86.81 117 VAL A CA 1
ATOM 952 C C . VAL A 1 117 ? 8.723 -1.903 7.394 1.00 86.81 117 VAL A C 1
ATOM 954 O O . VAL A 1 117 ? 7.766 -1.272 7.865 1.00 86.81 117 VAL A O 1
ATOM 957 N N . SER A 1 118 ? 9.947 -1.367 7.311 1.00 84.56 118 SER A N 1
ATOM 958 C CA . SER A 1 118 ? 10.255 0.031 7.632 1.00 84.56 118 SER A CA 1
ATOM 959 C C . SER A 1 118 ? 9.494 1.028 6.738 1.00 84.56 118 SER A C 1
ATOM 961 O O . SER A 1 118 ? 8.896 0.668 5.722 1.00 84.56 118 SER A O 1
ATOM 963 N N . LYS A 1 119 ? 9.483 2.320 7.108 1.00 79.00 119 LYS A N 1
ATOM 964 C CA . LYS A 1 119 ? 8.778 3.357 6.320 1.00 79.00 119 LYS A CA 1
ATOM 965 C C . LYS A 1 119 ? 9.347 3.490 4.907 1.00 79.00 119 LYS A C 1
ATOM 967 O O . LYS A 1 119 ? 8.578 3.708 3.981 1.00 79.00 119 LYS A O 1
ATOM 972 N N . GLN A 1 120 ? 10.668 3.381 4.775 1.00 82.12 120 GLN A N 1
ATOM 973 C CA . GLN A 1 120 ? 11.358 3.512 3.498 1.00 82.12 120 GLN A CA 1
ATOM 974 C C . GLN A 1 120 ? 11.091 2.293 2.618 1.00 82.12 120 GLN A C 1
ATOM 976 O O . GLN A 1 120 ? 10.591 2.457 1.517 1.00 82.12 120 GLN A O 1
ATOM 981 N N . GLU A 1 121 ? 11.238 1.083 3.160 1.00 85.44 121 GLU A N 1
ATOM 982 C CA . GLU A 1 121 ? 10.908 -0.144 2.423 1.00 85.44 121 GLU A CA 1
ATOM 983 C C . GLU A 1 121 ? 9.421 -0.229 2.039 1.00 85.44 121 GLU A C 1
ATOM 985 O O . GLU A 1 121 ? 9.064 -0.862 1.052 1.00 85.44 121 GLU A O 1
ATOM 990 N N . THR A 1 122 ? 8.521 0.415 2.794 1.00 88.88 122 THR A N 1
ATOM 991 C CA . THR A 1 122 ? 7.097 0.488 2.414 1.00 88.88 122 THR A CA 1
ATOM 992 C C . THR A 1 122 ? 6.910 1.243 1.089 1.00 88.88 122 THR A C 1
ATOM 994 O O . THR A 1 122 ? 5.987 0.927 0.343 1.00 88.88 122 THR A O 1
ATOM 997 N N . ILE A 1 123 ? 7.765 2.229 0.788 1.00 91.00 123 ILE A N 1
ATOM 998 C CA . ILE A 1 123 ? 7.733 2.978 -0.479 1.00 91.00 123 ILE A CA 1
ATOM 999 C C . ILE A 1 123 ? 8.158 2.072 -1.625 1.00 91.00 123 ILE A C 1
ATOM 1001 O O . ILE A 1 123 ? 7.436 1.996 -2.616 1.00 91.00 123 ILE A O 1
ATOM 1005 N N . ASP A 1 124 ? 9.252 1.335 -1.442 1.00 89.75 124 ASP A N 1
ATOM 1006 C CA . ASP A 1 124 ? 9.752 0.390 -2.443 1.00 89.75 124 ASP A CA 1
ATOM 1007 C C . ASP A 1 124 ? 8.685 -0.671 -2.753 1.00 89.75 124 ASP A C 1
ATOM 1009 O O . ASP A 1 124 ? 8.384 -0.951 -3.905 1.00 89.75 124 ASP A O 1
ATOM 1013 N N . ILE A 1 125 ? 7.989 -1.186 -1.731 1.00 90.31 125 ILE A N 1
ATOM 1014 C CA . ILE A 1 125 ? 6.863 -2.116 -1.920 1.00 90.31 125 ILE A CA 1
ATOM 1015 C C . ILE A 1 125 ? 5.720 -1.489 -2.713 1.00 90.31 125 ILE A C 1
ATOM 1017 O O . ILE A 1 125 ? 5.133 -2.148 -3.575 1.00 90.31 125 ILE A O 1
ATOM 1021 N N . LEU A 1 126 ? 5.348 -0.251 -2.383 1.00 91.69 126 LEU A N 1
ATOM 1022 C CA . LEU A 1 126 ? 4.273 0.446 -3.079 1.00 91.69 126 LEU A CA 1
ATOM 1023 C C . LEU A 1 126 ? 4.596 0.592 -4.565 1.00 91.69 126 LEU A C 1
ATOM 1025 O O . LEU A 1 126 ? 3.723 0.334 -5.394 1.00 91.69 126 LEU A O 1
ATOM 1029 N N . GLU A 1 127 ? 5.836 0.931 -4.898 1.00 91.31 127 GLU A N 1
ATOM 1030 C CA . GLU A 1 127 ? 6.299 1.066 -6.274 1.00 91.31 127 GLU A CA 1
ATOM 1031 C C . GLU A 1 127 ? 6.427 -0.297 -6.972 1.00 91.31 127 GLU A C 1
ATOM 1033 O O . GLU A 1 127 ? 5.739 -0.539 -7.965 1.00 91.31 127 GLU A O 1
ATOM 1038 N N . ASP A 1 128 ? 7.201 -1.223 -6.407 1.00 87.50 128 ASP A N 1
ATOM 1039 C CA . ASP A 1 128 ? 7.563 -2.496 -7.037 1.00 87.50 128 ASP A CA 1
ATOM 1040 C C . ASP A 1 128 ? 6.392 -3.482 -7.123 1.00 87.50 128 ASP A C 1
ATOM 1042 O O . ASP A 1 128 ? 6.205 -4.167 -8.131 1.00 87.50 128 ASP A O 1
ATOM 1046 N N . SER A 1 129 ? 5.599 -3.593 -6.052 1.00 86.38 129 SER A N 1
ATOM 1047 C CA . SER A 1 129 ? 4.539 -4.609 -5.948 1.00 86.38 129 SER A CA 1
ATOM 1048 C C . SER A 1 129 ? 3.176 -4.097 -6.406 1.00 86.38 129 SER A C 1
ATOM 1050 O O . SER A 1 129 ? 2.350 -4.894 -6.867 1.00 86.38 129 SER A O 1
ATOM 1052 N N . PHE A 1 130 ? 2.927 -2.787 -6.275 1.00 89.06 130 PHE A N 1
ATOM 1053 C CA . PHE A 1 130 ? 1.615 -2.177 -6.522 1.00 89.06 130 PHE A CA 1
ATOM 1054 C C . PHE A 1 130 ? 1.618 -1.037 -7.550 1.00 89.06 130 PHE A C 1
ATOM 1056 O O . PHE A 1 130 ? 0.543 -0.507 -7.838 1.00 89.06 130 PHE A O 1
ATOM 1063 N N . GLY A 1 131 ? 2.770 -0.658 -8.117 1.00 89.31 131 GLY A N 1
ATOM 1064 C CA . GLY A 1 131 ? 2.864 0.380 -9.150 1.00 89.31 131 GLY A CA 1
ATOM 1065 C C . GLY A 1 131 ? 2.518 1.789 -8.656 1.00 89.31 131 GLY A C 1
ATOM 1066 O O . GLY A 1 131 ? 2.022 2.614 -9.425 1.00 89.31 131 GLY A O 1
ATOM 1067 N N . LYS A 1 132 ? 2.706 2.066 -7.362 1.00 91.44 132 LYS A N 1
ATOM 1068 C CA . LYS A 1 132 ? 2.315 3.312 -6.691 1.00 91.44 132 LYS A CA 1
ATOM 1069 C C . LYS A 1 132 ? 3.533 4.054 -6.158 1.00 91.44 132 LYS A C 1
ATOM 1071 O O . LYS A 1 132 ? 4.026 3.761 -5.078 1.00 91.44 132 LYS A O 1
ATOM 1076 N N . ALA A 1 133 ? 3.963 5.077 -6.884 1.00 93.38 133 ALA A N 1
ATOM 1077 C CA . ALA A 1 133 ? 5.068 5.926 -6.458 1.00 93.38 133 ALA A CA 1
ATOM 1078 C C . ALA A 1 133 ? 4.571 7.136 -5.648 1.00 93.38 133 ALA A C 1
ATOM 1080 O O . ALA A 1 133 ? 3.741 7.924 -6.112 1.00 93.38 133 ALA A O 1
ATOM 1081 N N . TYR A 1 134 ? 5.123 7.321 -4.447 1.00 94.25 134 TYR A N 1
ATOM 1082 C CA . TYR A 1 134 ? 4.892 8.498 -3.609 1.00 94.25 134 TYR A CA 1
ATOM 1083 C C . TYR A 1 134 ? 6.208 9.023 -3.047 1.00 94.25 134 TYR A C 1
ATOM 1085 O O . TYR A 1 134 ? 7.039 8.266 -2.560 1.00 94.25 134 TYR A O 1
ATOM 1093 N N . SER A 1 135 ? 6.374 10.347 -3.019 1.00 92.19 135 SER A N 1
ATOM 1094 C CA . SER A 1 135 ? 7.494 10.948 -2.294 1.00 92.19 135 SER A CA 1
ATOM 1095 C C . SER A 1 135 ? 7.291 10.861 -0.778 1.00 92.19 135 SER A C 1
ATOM 1097 O O . SER A 1 135 ? 6.168 11.023 -0.287 1.00 92.19 135 SER A O 1
ATOM 1099 N N . LEU A 1 136 ? 8.384 10.723 -0.014 1.00 90.69 136 LEU A N 1
ATOM 1100 C CA . LEU A 1 136 ? 8.355 10.751 1.459 1.00 90.69 136 LEU A CA 1
ATOM 1101 C C . LEU A 1 136 ? 7.601 11.973 2.000 1.00 90.69 136 LEU A C 1
ATOM 1103 O O . LEU A 1 136 ? 6.772 11.853 2.899 1.00 90.69 136 LEU A O 1
ATOM 1107 N N . LYS A 1 137 ? 7.825 13.152 1.406 1.00 94.00 137 LYS A N 1
ATOM 1108 C CA . LYS A 1 137 ? 7.129 14.395 1.774 1.00 94.00 137 LYS A CA 1
ATOM 1109 C C . LYS A 1 137 ? 5.609 14.278 1.627 1.00 94.00 137 LYS A C 1
ATOM 1111 O O . LYS A 1 137 ? 4.870 14.788 2.467 1.00 94.00 137 LYS A O 1
ATOM 1116 N N . THR A 1 138 ? 5.139 13.615 0.570 1.00 95.06 138 THR A N 1
ATOM 1117 C CA . THR A 1 138 ? 3.708 13.362 0.354 1.00 95.06 138 THR A CA 1
ATOM 1118 C C . THR A 1 138 ? 3.179 12.420 1.423 1.00 95.06 138 THR A C 1
ATOM 1120 O O . THR A 1 138 ? 2.212 12.759 2.095 1.00 95.06 138 THR A O 1
ATOM 1123 N N . ILE A 1 139 ? 3.857 11.300 1.664 1.00 94.06 139 ILE A N 1
ATOM 1124 C CA . ILE A 1 139 ? 3.460 10.333 2.693 1.00 94.06 139 ILE A CA 1
ATOM 1125 C C . ILE A 1 139 ? 3.332 11.001 4.065 1.00 94.06 139 ILE A C 1
ATOM 1127 O O . ILE A 1 139 ? 2.272 10.921 4.683 1.00 94.06 139 ILE A O 1
ATOM 1131 N N . TYR A 1 140 ? 4.354 11.734 4.514 1.00 93.88 140 TYR A N 1
ATOM 1132 C CA . TYR A 1 140 ? 4.319 12.417 5.810 1.00 93.88 140 TYR A CA 1
ATOM 1133 C C . TYR A 1 140 ? 3.194 13.448 5.910 1.00 93.88 140 TYR A C 1
ATOM 1135 O O . TYR A 1 140 ? 2.528 13.527 6.941 1.00 93.88 140 TYR A O 1
ATOM 1143 N N . ARG A 1 141 ? 2.935 14.209 4.841 1.00 96.31 141 ARG A N 1
ATOM 1144 C CA . ARG A 1 141 ? 1.832 15.179 4.806 1.00 96.31 141 ARG A CA 1
ATOM 1145 C C . ARG A 1 141 ? 0.472 14.499 4.980 1.00 96.31 141 ARG A C 1
ATOM 1147 O O . ARG A 1 141 ? -0.349 14.988 5.751 1.00 96.31 141 ARG A O 1
ATOM 1154 N N . HIS A 1 142 ? 0.235 13.395 4.274 1.00 96.44 142 HIS A N 1
ATOM 1155 C CA . HIS A 1 142 ? -1.029 12.659 4.340 1.00 96.44 142 HIS A CA 1
ATOM 1156 C C . HIS A 1 142 ? -1.199 11.935 5.682 1.00 96.44 142 HIS A C 1
ATOM 1158 O O . HIS A 1 142 ? -2.275 11.997 6.270 1.00 96.44 142 HIS A O 1
ATOM 1164 N N . LEU A 1 143 ? -0.130 11.343 6.227 1.00 94.12 143 LEU A N 1
ATOM 1165 C CA . LEU A 1 143 ? -0.149 10.741 7.564 1.00 94.12 143 LEU A CA 1
ATOM 1166 C C . LEU A 1 143 ? -0.438 11.772 8.655 1.00 94.12 143 LEU A C 1
ATOM 1168 O O . LEU A 1 143 ? -1.297 11.531 9.498 1.00 94.12 143 LEU A O 1
ATOM 1172 N N . LYS A 1 144 ? 0.226 12.934 8.618 1.00 95.88 144 LYS A N 1
ATOM 1173 C CA . LYS A 1 144 ? -0.043 14.021 9.567 1.00 95.88 144 LYS A CA 1
ATOM 1174 C C . LYS A 1 144 ? -1.504 14.458 9.488 1.00 95.88 144 LYS A C 1
ATOM 1176 O O . LYS A 1 144 ? -2.177 14.506 10.507 1.00 95.88 144 LYS A O 1
ATOM 1181 N N . LYS A 1 145 ? -2.012 14.696 8.276 1.00 95.88 145 LYS A N 1
ATOM 1182 C CA . LYS A 1 145 ? -3.416 15.057 8.057 1.00 95.88 145 LYS A CA 1
ATOM 1183 C C . LYS A 1 145 ? -4.374 13.991 8.606 1.00 95.88 145 LYS A C 1
ATOM 1185 O O . LYS A 1 145 ? -5.372 14.335 9.223 1.00 95.88 145 LYS A O 1
ATOM 1190 N N . ALA A 1 146 ? -4.081 12.709 8.402 1.00 95.19 146 ALA A N 1
ATOM 1191 C CA . ALA A 1 146 ? -4.900 11.614 8.915 1.00 95.19 146 ALA A CA 1
ATOM 1192 C C . ALA A 1 146 ? -4.938 11.570 10.448 1.00 95.19 146 ALA A C 1
ATOM 1194 O O . ALA A 1 146 ? -6.007 11.398 11.031 1.00 95.19 146 ALA A O 1
ATOM 1195 N N . ILE A 1 147 ? -3.787 11.772 11.093 1.00 94.69 147 ILE A N 1
ATOM 1196 C CA . ILE A 1 147 ? -3.684 11.877 12.553 1.00 94.69 147 ILE A CA 1
ATOM 1197 C C . ILE A 1 147 ? -4.482 13.083 13.055 1.00 94.69 147 ILE A C 1
ATOM 1199 O O . ILE A 1 147 ? -5.307 12.925 13.950 1.00 94.69 147 ILE A O 1
ATOM 1203 N N . ASP A 1 148 ? -4.306 14.250 12.431 1.00 95.31 148 ASP A N 1
ATOM 1204 C CA . ASP A 1 148 ? -5.014 15.486 12.787 1.00 95.31 148 ASP A CA 1
ATOM 1205 C C . ASP A 1 148 ? -6.550 15.334 12.649 1.00 95.31 148 ASP A C 1
ATOM 1207 O O . ASP A 1 148 ? -7.308 15.996 13.352 1.00 95.31 148 ASP A O 1
ATOM 1211 N N . HIS A 1 149 ? -7.026 14.436 11.777 1.00 94.06 149 HIS A N 1
ATOM 1212 C CA . HIS A 1 149 ? -8.448 14.110 11.601 1.00 94.06 149 HIS A CA 1
ATOM 1213 C C . HIS A 1 149 ? -8.959 12.953 12.481 1.00 94.06 149 HIS A C 1
ATOM 1215 O O . HIS A 1 149 ? -10.108 12.537 12.321 1.00 94.06 149 HIS A O 1
ATOM 1221 N N . GLY A 1 150 ? -8.149 12.425 13.402 1.00 93.88 150 GLY A N 1
ATOM 1222 C CA . GLY A 1 150 ? -8.580 11.371 14.327 1.00 93.88 150 GLY A CA 1
ATOM 1223 C C . GLY A 1 150 ? -8.821 10.022 13.645 1.00 93.88 150 GLY A C 1
ATOM 1224 O O . GLY A 1 150 ? -9.781 9.313 13.956 1.00 93.88 150 GLY A O 1
ATOM 1225 N N . ILE A 1 151 ? -7.974 9.659 12.671 1.00 94.38 151 ILE A N 1
ATOM 1226 C CA . ILE A 1 151 ? -8.096 8.383 11.944 1.00 94.38 151 ILE A CA 1
ATOM 1227 C C . ILE A 1 151 ? -8.126 7.171 12.885 1.00 94.38 151 ILE A C 1
ATOM 1229 O O . ILE A 1 151 ? -8.828 6.198 12.616 1.00 94.38 151 ILE A O 1
ATOM 1233 N N . LYS A 1 152 ? -7.396 7.231 14.005 1.00 92.25 152 LYS A N 1
ATOM 1234 C CA . LYS A 1 152 ? -7.321 6.144 14.985 1.00 92.25 152 LYS A CA 1
ATOM 1235 C C . LYS A 1 152 ? -8.691 5.875 15.600 1.00 92.25 152 LYS A C 1
ATOM 1237 O O . LYS A 1 152 ? -9.151 4.735 15.599 1.00 92.25 152 LYS A O 1
ATOM 1242 N N . GLU A 1 153 ? -9.351 6.917 16.088 1.00 93.12 153 GLU A N 1
ATOM 1243 C CA . GLU A 1 153 ? -10.659 6.840 16.733 1.00 93.12 153 GLU A CA 1
ATOM 1244 C C . GLU A 1 153 ? -11.731 6.385 15.733 1.00 93.12 153 GLU A C 1
ATOM 1246 O O . GLU A 1 153 ? -12.570 5.533 16.047 1.00 93.12 153 GLU A O 1
ATOM 1251 N N . GLN A 1 154 ? -11.668 6.889 14.497 1.00 93.38 154 GLN A N 1
ATOM 1252 C CA . GLN A 1 154 ? -12.569 6.485 13.414 1.00 93.38 154 GLN A CA 1
ATOM 1253 C C . GLN A 1 154 ? -12.406 5.006 13.051 1.00 93.38 154 GLN A C 1
ATOM 1255 O O . GLN A 1 154 ? -13.395 4.277 12.961 1.00 93.38 154 GLN A O 1
ATOM 1260 N N . PHE A 1 155 ? -11.175 4.524 12.881 1.00 94.38 155 PHE A N 1
ATOM 1261 C CA . PHE A 1 155 ? -10.930 3.120 12.551 1.00 94.38 155 PHE A CA 1
ATOM 1262 C C . PHE A 1 155 ? -11.296 2.195 13.703 1.00 94.38 155 PHE A C 1
ATOM 1264 O O . PHE A 1 155 ? -11.952 1.181 13.481 1.00 94.38 155 PHE A O 1
ATOM 1271 N N . GLN A 1 156 ? -10.940 2.554 14.935 1.00 92.12 156 GLN A N 1
ATOM 1272 C CA . GLN A 1 156 ? -11.271 1.758 16.112 1.00 92.12 156 GLN A CA 1
ATOM 1273 C C . GLN A 1 156 ? -12.788 1.607 16.276 1.00 92.12 156 GLN A C 1
ATOM 1275 O O . GLN A 1 156 ? -13.283 0.491 16.431 1.00 92.12 156 GLN A O 1
ATOM 1280 N N . SER A 1 157 ? -13.540 2.708 16.204 1.00 91.94 157 SER A N 1
ATOM 1281 C CA . SER A 1 157 ? -15.005 2.672 16.303 1.00 91.94 157 SER A CA 1
ATOM 1282 C C . SER A 1 157 ? -15.648 1.867 15.168 1.00 91.94 157 SER A C 1
ATOM 1284 O O . SER A 1 157 ? -16.548 1.061 15.419 1.00 91.94 157 SER A O 1
ATOM 1286 N N . THR A 1 158 ? -15.140 2.016 13.943 1.00 92.94 158 THR A N 1
ATOM 1287 C CA . THR A 1 158 ? -15.601 1.264 12.768 1.00 92.94 158 THR A CA 1
ATOM 1288 C C . THR A 1 158 ? -15.364 -0.237 12.932 1.00 92.94 158 THR A C 1
ATOM 1290 O O . THR A 1 158 ? -16.297 -1.020 12.765 1.00 92.94 158 THR A O 1
ATOM 1293 N N . LEU A 1 159 ? -14.161 -0.651 13.338 1.00 90.44 159 LEU A N 1
ATOM 1294 C CA . LEU A 1 159 ? -13.816 -2.061 13.537 1.00 90.44 159 LEU A CA 1
ATOM 1295 C C . LEU A 1 159 ? -14.607 -2.697 14.687 1.00 90.44 159 LEU A C 1
ATOM 1297 O O . LEU A 1 159 ? -15.083 -3.821 14.548 1.00 90.44 159 LEU A O 1
ATOM 1301 N N . ILE A 1 160 ? -14.821 -1.974 15.793 1.00 88.88 160 ILE A N 1
ATOM 1302 C CA . ILE A 1 160 ? -15.679 -2.442 16.896 1.00 88.88 160 ILE A CA 1
ATOM 1303 C C . ILE A 1 160 ? -17.118 -2.647 16.405 1.00 88.88 160 ILE A C 1
ATOM 1305 O O . ILE A 1 160 ? -17.748 -3.651 16.737 1.00 88.88 160 ILE A O 1
ATOM 1309 N N . SER A 1 161 ? -17.650 -1.709 15.616 1.00 88.56 161 SER A N 1
ATOM 1310 C CA . SER A 1 161 ? -18.990 -1.818 15.028 1.00 88.56 161 SER A CA 1
ATOM 1311 C C . SER A 1 161 ? -19.090 -3.006 14.065 1.00 88.56 161 SER A C 1
ATOM 1313 O O . SER A 1 161 ? -20.046 -3.780 14.150 1.00 88.56 161 SER A O 1
ATOM 1315 N N . PHE A 1 162 ? -18.086 -3.188 13.200 1.00 89.31 162 PHE A N 1
ATOM 1316 C CA . PHE A 1 162 ? -17.998 -4.320 12.280 1.00 89.31 162 PHE A CA 1
ATOM 1317 C C . PHE A 1 162 ? -17.975 -5.651 13.033 1.00 89.31 162 PHE A C 1
ATOM 1319 O O . PHE A 1 162 ? -18.768 -6.532 12.721 1.00 89.31 162 PHE A O 1
ATOM 1326 N N . ALA A 1 163 ? -17.144 -5.787 14.068 1.00 85.69 163 ALA A N 1
ATOM 1327 C CA . ALA A 1 163 ? -17.054 -7.020 14.844 1.00 85.69 163 ALA A CA 1
ATOM 1328 C C . ALA A 1 163 ? -18.376 -7.355 15.559 1.00 85.69 163 ALA A C 1
ATOM 1330 O O . ALA A 1 163 ? -18.850 -8.484 15.473 1.00 85.69 163 ALA A O 1
ATOM 1331 N N . LYS A 1 164 ? -19.027 -6.360 16.182 1.00 82.81 164 LYS A N 1
ATOM 1332 C CA . LYS A 1 164 ? -20.317 -6.548 16.871 1.00 82.81 164 LYS A CA 1
ATOM 1333 C C . LYS A 1 164 ? -21.458 -6.958 15.938 1.00 82.81 164 LYS A C 1
ATOM 1335 O O . LYS A 1 164 ? -22.324 -7.719 16.347 1.00 82.81 164 LYS A O 1
ATOM 1340 N N . LYS A 1 165 ? -21.509 -6.402 14.723 1.00 80.38 165 LYS A N 1
ATOM 1341 C CA . LYS A 1 165 ? -22.633 -6.603 13.790 1.00 80.38 165 LYS A CA 1
ATOM 1342 C C . LYS A 1 165 ? -22.387 -7.708 12.767 1.00 80.38 165 LYS A C 1
ATOM 1344 O O . LYS A 1 165 ? -23.322 -8.404 12.396 1.00 80.38 165 LYS A O 1
ATOM 1349 N N . GLY A 1 166 ? -21.162 -7.817 12.265 1.00 69.88 166 GLY A N 1
ATOM 1350 C CA . GLY A 1 166 ? -20.808 -8.665 11.128 1.00 69.88 166 GLY A CA 1
ATOM 1351 C C . GLY A 1 166 ? -20.388 -10.081 11.505 1.00 69.88 166 GLY A C 1
ATOM 1352 O O . GLY A 1 166 ? -20.595 -10.991 10.711 1.00 69.88 166 GLY A O 1
ATOM 1353 N N . LEU A 1 167 ? -19.826 -10.285 12.701 1.00 69.94 167 LEU A N 1
ATOM 1354 C CA . LEU A 1 167 ? -19.318 -11.596 13.129 1.00 69.94 167 LEU A CA 1
ATOM 1355 C C . LEU A 1 167 ? -20.261 -12.329 14.093 1.00 69.94 167 LEU A C 1
ATOM 1357 O O . LEU A 1 167 ? -20.008 -13.484 14.411 1.00 69.94 167 LEU A O 1
ATOM 1361 N N . ASN A 1 168 ? -21.355 -11.684 14.530 1.00 61.84 168 ASN A N 1
ATOM 1362 C CA . ASN A 1 168 ? -22.286 -12.216 15.538 1.00 61.84 168 ASN A CA 1
ATOM 1363 C C . ASN A 1 168 ? -21.575 -12.708 16.818 1.00 61.84 168 ASN A C 1
ATOM 1365 O O . ASN A 1 168 ? -22.070 -13.587 17.521 1.00 61.84 168 ASN A O 1
ATOM 1369 N N . ASP A 1 169 ? -20.399 -12.143 17.095 1.00 55.09 169 ASP A N 1
ATOM 1370 C CA . ASP A 1 169 ? -19.473 -12.633 18.104 1.00 55.09 169 ASP A CA 1
ATOM 1371 C C . ASP A 1 169 ? -19.583 -11.790 19.380 1.00 55.09 169 ASP A C 1
ATOM 1373 O O . ASP A 1 169 ? -19.676 -10.554 19.340 1.00 55.09 169 ASP A O 1
ATOM 1377 N N . SER A 1 170 ? -19.569 -12.451 20.536 1.00 56.56 170 SER A N 1
ATOM 1378 C CA . SER A 1 170 ? -19.432 -11.779 21.824 1.00 56.56 170 SER A CA 1
ATOM 1379 C C . SER A 1 170 ? -17.984 -11.324 21.950 1.00 56.56 170 SER A C 1
ATOM 1381 O O . SER A 1 170 ? -17.110 -12.111 22.288 1.00 56.56 170 SER A O 1
ATOM 1383 N N . LEU A 1 171 ? -17.722 -10.054 21.630 1.00 55.34 171 LEU A N 1
ATOM 1384 C CA . LEU A 1 171 ? -16.377 -9.478 21.596 1.00 55.34 171 LEU A CA 1
ATOM 1385 C C . LEU A 1 171 ? -15.634 -9.692 22.933 1.00 55.34 171 LEU A C 1
ATOM 1387 O O . LEU A 1 171 ? -15.795 -8.917 23.878 1.00 55.34 171 LEU A O 1
ATOM 1391 N N . HIS A 1 172 ? -14.801 -10.728 23.012 1.00 58.28 172 HIS A N 1
ATOM 1392 C CA . HIS A 1 172 ? -13.897 -10.946 24.134 1.00 58.28 172 HIS A CA 1
ATOM 1393 C C . HIS A 1 172 ? -12.652 -10.085 23.912 1.00 58.28 172 HIS A C 1
ATOM 1395 O O . HIS A 1 172 ? -11.749 -10.424 23.150 1.00 58.28 172 HIS A O 1
ATOM 1401 N N . LEU A 1 173 ? -12.640 -8.910 24.540 1.00 54.72 173 LEU A N 1
ATOM 1402 C CA . LEU A 1 173 ? -11.521 -7.977 24.502 1.00 54.72 173 LEU A CA 1
ATOM 1403 C C . LEU A 1 173 ? -10.347 -8.550 25.309 1.00 54.72 173 LEU A C 1
ATOM 1405 O O . LEU A 1 173 ? -10.306 -8.427 26.531 1.00 54.72 173 LEU A O 1
ATOM 1409 N N . VAL A 1 174 ? -9.398 -9.187 24.625 1.00 58.47 174 VAL A N 1
ATOM 1410 C CA . VAL A 1 174 ? -8.132 -9.614 25.229 1.00 58.47 174 VAL A CA 1
ATOM 1411 C C . VAL A 1 174 ? -7.162 -8.438 25.165 1.00 58.47 174 VAL A C 1
ATOM 1413 O O . VAL A 1 174 ? -6.635 -8.107 24.103 1.00 58.47 174 VAL A O 1
ATOM 1416 N N . PHE A 1 175 ? -6.959 -7.771 26.300 1.00 45.88 175 PHE A N 1
ATOM 1417 C CA . PHE A 1 175 ? -5.865 -6.818 26.460 1.00 45.88 175 PHE A CA 1
ATOM 1418 C C . PHE A 1 175 ? -4.563 -7.607 26.583 1.00 45.88 175 PHE A C 1
ATOM 1420 O O . PHE A 1 175 ? -4.295 -8.219 27.613 1.00 45.88 175 PHE A O 1
ATOM 1427 N N . TYR A 1 176 ? -3.767 -7.613 25.521 1.00 50.88 176 TYR A N 1
ATOM 1428 C CA . TYR A 1 176 ? -2.370 -8.017 25.609 1.00 50.88 176 TYR A CA 1
ATOM 1429 C C . TYR A 1 176 ? -1.592 -6.841 26.210 1.00 50.88 176 TYR A C 1
ATOM 1431 O O . TYR A 1 176 ? -1.772 -5.701 25.771 1.00 50.88 176 TYR A O 1
ATOM 1439 N N . ASP A 1 177 ? -0.797 -7.111 27.244 1.00 53.91 177 ASP A N 1
ATOM 1440 C CA . ASP A 1 177 ? 0.002 -6.101 27.939 1.00 53.91 177 ASP A CA 1
ATOM 1441 C C . ASP A 1 177 ? 0.970 -5.407 26.969 1.00 53.91 177 ASP A C 1
ATOM 1443 O O . ASP A 1 177 ? 1.490 -6.006 26.022 1.00 53.91 177 ASP A O 1
ATOM 1447 N N . VAL A 1 178 ? 1.148 -4.107 27.172 1.00 47.44 178 VAL A N 1
ATOM 1448 C CA . VAL A 1 178 ? 1.867 -3.215 26.269 1.00 47.44 178 VAL A CA 1
ATOM 1449 C C . VAL A 1 178 ? 3.345 -3.590 26.288 1.00 47.44 178 VAL A C 1
ATOM 1451 O O . VAL A 1 178 ? 4.041 -3.365 27.273 1.00 47.44 178 VAL A O 1
ATOM 1454 N N . THR A 1 179 ? 3.874 -4.096 25.173 1.00 49.28 179 THR A N 1
ATOM 1455 C CA . THR A 1 179 ? 5.325 -4.124 24.977 1.00 49.28 179 THR A CA 1
ATOM 1456 C C . THR A 1 179 ? 5.808 -2.684 24.861 1.00 49.28 179 THR A C 1
ATOM 1458 O O . THR A 1 179 ? 5.520 -2.013 23.866 1.00 49.28 179 THR A O 1
ATOM 1461 N N . THR A 1 180 ? 6.515 -2.194 25.877 1.00 59.78 180 THR A N 1
ATOM 1462 C CA . THR A 1 180 ? 7.228 -0.916 25.828 1.00 59.78 180 THR A CA 1
ATOM 1463 C C . THR A 1 180 ? 8.096 -0.879 24.570 1.00 59.78 180 THR A C 1
ATOM 1465 O O . THR A 1 180 ? 9.080 -1.608 24.458 1.00 59.78 180 THR A O 1
ATOM 1468 N N . LEU A 1 181 ? 7.722 -0.043 23.601 1.00 56.69 181 LEU A N 1
ATOM 1469 C CA . LEU A 1 181 ? 8.555 0.269 22.444 1.00 56.69 181 LEU A CA 1
ATOM 1470 C C . LEU A 1 181 ? 9.655 1.226 22.913 1.00 56.69 181 LEU A C 1
ATOM 1472 O O . LEU A 1 181 ? 9.446 2.436 22.982 1.00 56.69 181 LEU A O 1
ATOM 1476 N N . ALA A 1 182 ? 10.807 0.671 23.285 1.00 49.34 182 ALA A N 1
ATOM 1477 C CA . ALA A 1 182 ? 12.014 1.451 23.516 1.00 49.34 182 ALA A CA 1
ATOM 1478 C C . ALA A 1 182 ? 12.552 1.930 22.160 1.00 49.34 182 ALA A C 1
ATOM 1480 O O . ALA A 1 182 ? 12.957 1.123 21.325 1.00 49.34 182 ALA A O 1
ATOM 1481 N N . PHE A 1 183 ? 12.511 3.241 21.927 1.00 54.03 183 PHE A N 1
ATOM 1482 C CA . PHE A 1 183 ? 13.188 3.871 20.799 1.00 54.03 183 PHE A CA 1
ATOM 1483 C C . PHE A 1 183 ? 14.509 4.431 21.314 1.00 54.03 183 PHE A C 1
ATOM 1485 O O . PHE A 1 183 ? 14.499 5.398 22.072 1.00 54.03 183 PHE A O 1
ATOM 1492 N N . ASP A 1 184 ? 15.619 3.815 20.923 1.00 53.62 184 ASP A N 1
ATOM 1493 C CA . ASP A 1 184 ? 16.942 4.402 21.108 1.00 53.62 184 ASP A CA 1
ATOM 1494 C C . ASP A 1 184 ? 17.268 5.209 19.847 1.00 53.62 184 ASP A C 1
ATOM 1496 O O . ASP A 1 184 ? 17.256 4.669 18.736 1.00 53.62 184 ASP A O 1
ATOM 1500 N N . ASN A 1 185 ? 17.448 6.521 19.992 1.00 50.38 185 ASN A N 1
ATOM 1501 C CA . ASN A 1 185 ? 17.902 7.368 18.895 1.00 50.38 185 ASN A CA 1
ATOM 1502 C C . ASN A 1 185 ? 19.414 7.500 19.045 1.00 50.38 185 ASN A C 1
ATOM 1504 O O . ASN A 1 185 ? 19.881 8.214 19.928 1.00 50.38 185 ASN A O 1
ATOM 1508 N N . GLU A 1 186 ? 20.177 6.836 18.178 1.00 54.03 186 GLU A N 1
ATOM 1509 C CA . GLU A 1 186 ? 21.591 7.171 18.033 1.00 54.03 186 GLU A CA 1
ATOM 1510 C C . GLU A 1 186 ? 21.685 8.579 17.429 1.00 54.03 186 GLU A C 1
ATOM 1512 O O . GLU A 1 186 ? 21.517 8.765 16.219 1.00 54.03 186 GLU A O 1
ATOM 1517 N N . ASP A 1 187 ? 21.938 9.576 18.279 1.00 51.78 187 ASP A N 1
ATOM 1518 C CA . ASP A 1 187 ? 22.426 10.885 17.858 1.00 51.78 187 ASP A CA 1
ATOM 1519 C C . ASP A 1 187 ? 23.763 10.676 17.133 1.00 51.78 187 ASP A C 1
ATOM 1521 O O . ASP A 1 187 ? 24.836 10.584 17.737 1.00 51.78 187 ASP A O 1
ATOM 1525 N N . ARG A 1 188 ? 23.702 10.557 15.804 1.00 43.22 188 ARG A N 1
ATOM 1526 C CA . ARG A 1 188 ? 24.887 10.640 14.952 1.00 43.22 188 ARG A CA 1
ATOM 1527 C C . ARG A 1 188 ? 25.347 12.092 14.940 1.00 43.22 188 ARG A C 1
ATOM 1529 O O . ARG A 1 188 ? 24.761 12.931 14.256 1.00 43.22 188 ARG A O 1
ATOM 1536 N N . SER A 1 189 ? 26.351 12.338 15.775 1.00 48.81 189 SER A N 1
ATOM 1537 C CA . SER A 1 189 ? 27.174 13.547 15.830 1.00 48.81 189 SER A CA 1
ATOM 1538 C C . SER A 1 189 ? 28.032 13.708 14.579 1.00 48.81 189 SER A C 1
ATOM 1540 O O . SER A 1 189 ? 28.349 12.685 13.928 1.00 48.81 189 SER A O 1
#

Organism: NCBI:txid1974840

Secondary structure (DSSP, 8-state):
-EEEEEE-TTSSEEEEEEEEETTEEEEEEEEEEESSHHHHHHHHHHHHHHHHTHHHHHTTSS-------SGGG--------HHHHHHHHHHHHHTTGGGS--HHHHHHHHHHHH----HHHHHHHHHHHH-----HHHHHHHHHHHHHTTHHHHHHHHHHHHHHHHS----------------------

Radius of gyration: 36.72 Å; chains: 1; bounding box: 60×43×105 Å

Foldseek 3Di:
DDWDWDQDPVRWIWIWDWDADPNDIDTPDTQGTDDDPVVVVVSVVVNVVCVVCVVVVVVVPDDPPPDPVDPVSDDCPADAPQVLLVVLVVVCVLLVLCVDVDPLVSLLVSLCVVPVDDPVVSQVCCCRHPVDHDDPVRSVVVVVVCVVVVSVVVSVVSNVVCCVPPVVDPDPDDDDDDDPPDDDDPPPD

Sequence (189 aa):
MRIRTVKTSSGKYALQVISKHQGKLTVHKHIGSYGTTDEKSILLLKARTFIDNYDDIQHDLFEKQPLFSHLSDIKITQSQSLFLYQLLSRIYDTLGLNIFTDKVVRDLIIARVYKPVSKQETIDILEDSFGKAYSLKTIYRHLKKAIDHGIKEQFQSTLISFAKKGLNDSLHLVFYDVTTLAFDNEDRS